Protein 7A1T (pdb70)

Structure (mmCIF, N/CA/C/O backbone):
data_7A1T
#
_entry.id   7A1T
#
_cell.length_a   50.646
_cell.length_b   129.687
_cell.length_c   59.141
_cell.angle_alpha   90.000
_cell.angle_beta   90.000
_cell.angle_gamma   90.000
#
_symmetry.space_group_name_H-M   'C 2 2 21'
#
loop_
_entity.id
_entity.type
_entity.pdbx_description
1 polymer CC-Type2-(GgLaId)4-W19BrPhe
2 non-polymer 'ACETATE ION'
3 non-polymer 'CADMIUM ION'
4 non-polymer GLYCEROL
5 water water
#
loop_
_atom_site.group_PDB
_atom_site.id
_atom_site.type_symbol
_atom_site.label_atom_id
_atom_site.label_alt_id
_atom_site.label_comp_id
_atom_site.label_asym_id
_atom_site.label_entity_id
_atom_site.label_seq_id
_atom_site.pdbx_PDB_ins_code
_atom_site.Cartn_x
_atom_site.Cartn_y
_atom_site.Cartn_z
_atom_site.occupancy
_atom_site.B_iso_or_equiv
_atom_site.auth_seq_id
_atom_site.auth_comp_id
_atom_site.auth_asym_id
_atom_site.auth_atom_id
_atom_site.pdbx_PDB_model_num
ATOM 1 N N . GLY A 1 2 ? 4.981 0.112 7.284 1.00 80.80 1 GLY A N 1
ATOM 2 C CA . GLY A 1 2 ? 4.832 0.001 5.794 1.00 76.43 1 GLY A CA 1
ATOM 3 C C . GLY A 1 2 ? 4.320 -1.364 5.386 1.00 79.97 1 GLY A C 1
ATOM 4 O O . GLY A 1 2 ? 4.691 -2.370 6.052 1.00 81.17 1 GLY A O 1
ATOM 5 N N . GLU A 1 3 ? 3.630 -1.458 4.250 1.00 70.60 2 GLU A N 1
ATOM 6 C CA . GLU A 1 3 ? 3.164 -2.748 3.689 1.00 65.74 2 GLU A CA 1
ATOM 7 C C . GLU A 1 3 ? 4.359 -3.623 3.258 1.00 61.02 2 GLU A C 1
ATOM 8 O O . GLU A 1 3 ? 4.271 -4.868 3.381 1.00 63.86 2 GLU A O 1
ATOM 14 N N . ILE A 1 4 ? 5.413 -3.005 2.720 1.00 53.52 3 ILE A N 1
ATOM 15 C CA . ILE A 1 4 ? 6.615 -3.794 2.340 1.00 55.77 3 ILE A CA 1
ATOM 16 C C . ILE A 1 4 ? 7.246 -4.352 3.605 1.00 49.12 3 ILE A C 1
ATOM 17 O O . ILE A 1 4 ? 7.546 -5.563 3.615 1.00 45.60 3 ILE A O 1
ATOM 22 N N . ALA A 1 5 ? 7.463 -3.552 4.637 1.00 49.96 4 ALA A N 1
ATOM 23 C CA . ALA A 1 5 ? 8.049 -4.049 5.906 1.00 51.12 4 ALA A CA 1
ATOM 24 C C . ALA A 1 5 ? 7.194 -5.187 6.488 1.00 50.59 4 ALA A C 1
ATOM 25 O O . ALA A 1 5 ? 7.738 -6.230 6.933 1.00 43.79 4 ALA A O 1
ATOM 27 N N . GLN A 1 6 ? 5.881 -5.045 6.439 1.00 53.20 5 GLN A N 1
ATOM 28 C CA . GLN A 1 6 ? 4.978 -6.090 6.957 1.00 54.55 5 GLN A CA 1
ATOM 29 C C . GLN A 1 6 ? 5.134 -7.378 6.154 1.00 45.15 5 GLN A C 1
ATOM 30 O O . GLN A 1 6 ? 5.200 -8.469 6.749 1.00 46.30 5 GLN A O 1
ATOM 36 N N . GLY A 1 7 ? 5.167 -7.259 4.829 1.00 40.16 6 GLY A N 1
ATOM 37 C CA . GLY A 1 7 ? 5.376 -8.427 3.938 1.00 39.14 6 GLY A CA 1
ATOM 38 C C . GLY A 1 7 ? 6.698 -9.101 4.240 1.00 35.24 6 GLY A C 1
ATOM 39 O O . GLY A 1 7 ? 6.735 -10.313 4.247 1.00 36.65 6 GLY A O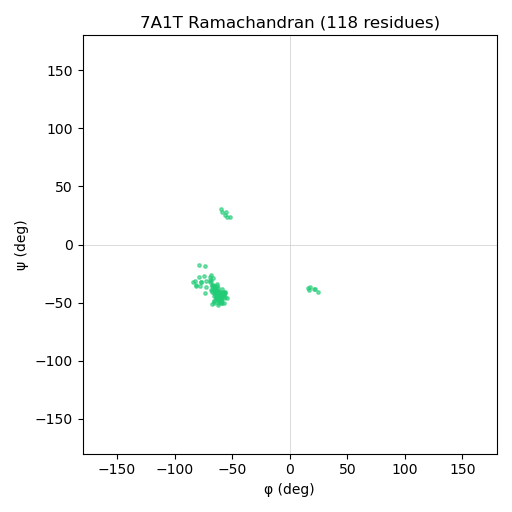 1
ATOM 40 N N . LEU A 1 8 ? 7.773 -8.324 4.480 1.00 33.35 7 LEU A N 1
ATOM 41 C CA . LEU A 1 8 ? 9.099 -8.903 4.769 1.00 30.39 7 LEU A CA 1
ATOM 42 C C . LEU A 1 8 ? 9.009 -9.664 6.105 1.00 29.56 7 LEU A C 1
ATOM 43 O O . LEU A 1 8 ? 9.585 -10.794 6.227 1.00 29.59 7 LEU A O 1
ATOM 48 N N . LYS A 1 9 ? 8.334 -9.118 7.107 1.00 36.93 8 LYS A N 1
ATOM 49 C CA . LYS A 1 9 ? 8.218 -9.815 8.414 1.00 35.45 8 LYS A CA 1
ATOM 50 C C . LYS A 1 9 ? 7.417 -11.113 8.247 1.00 34.71 8 LYS A C 1
ATOM 51 O O . LYS A 1 9 ? 7.737 -12.105 8.938 1.00 33.59 8 LYS A O 1
ATOM 57 N N . GLU A 1 10 ? 6.411 -11.124 7.381 1.00 32.67 9 GLU A N 1
ATOM 58 C CA . GLU A 1 10 ? 5.606 -12.322 7.128 1.00 32.98 9 GLU A CA 1
ATOM 59 C C . GLU A 1 10 ? 6.512 -13.401 6.478 1.00 31.52 9 GLU A C 1
ATOM 60 O O . GLU A 1 10 ? 6.427 -14.623 6.832 1.00 28.91 9 GLU A O 1
ATOM 66 N N . ILE A 1 11 ? 7.360 -13.002 5.522 1.00 28.98 10 ILE A N 1
ATOM 67 C CA . ILE A 1 11 ? 8.337 -13.900 4.900 1.00 27.28 10 ILE A CA 1
ATOM 68 C C . ILE A 1 11 ? 9.228 -14.486 6.003 1.00 25.20 10 ILE A C 1
ATOM 69 O O . ILE A 1 11 ? 9.432 -15.736 6.059 1.00 24.04 10 ILE A O 1
ATOM 74 N N . ALA A 1 12 ? 9.776 -13.627 6.859 1.00 24.39 11 ALA A N 1
ATOM 75 C CA . ALA A 1 12 ? 10.685 -14.086 7.934 1.00 25.44 11 ALA A CA 1
ATOM 76 C C . ALA A 1 12 ? 9.971 -15.116 8.826 1.00 23.92 11 ALA A C 1
ATOM 77 O O . ALA A 1 12 ? 10.591 -16.142 9.195 1.00 24.27 11 ALA A O 1
ATOM 79 N N A LYS A 1 13 ? 8.689 -14.884 9.146 0.50 25.00 12 LYS A N 1
ATOM 80 N N B LYS A 1 13 ? 8.693 -14.882 9.143 0.50 25.06 12 LYS A N 1
ATOM 81 C CA A LYS A 1 13 ? 7.918 -15.819 9.992 0.50 29.32 12 LYS A CA 1
ATOM 82 C CA B LYS A 1 13 ? 7.939 -15.818 9.989 0.50 27.64 12 LYS A CA 1
ATOM 83 C C A LYS A 1 13 ? 7.881 -17.192 9.287 0.50 26.91 12 LYS A C 1
ATOM 84 C C B LYS A 1 13 ? 7.884 -17.191 9.286 0.50 26.70 12 LYS A C 1
ATOM 85 O O A LYS A 1 13 ? 8.119 -18.240 9.947 0.50 25.28 12 LYS A O 1
ATOM 86 O O B LYS A 1 13 ? 8.118 -18.241 9.946 0.50 25.40 12 LYS A O 1
ATOM 97 N N . GLY A 1 14 ? 7.548 -17.201 8.005 1.00 24.60 13 GLY A N 1
ATOM 98 C CA . GLY A 1 14 ? 7.479 -18.447 7.238 1.00 25.50 13 GLY A CA 1
ATOM 99 C C . GLY A 1 14 ? 8.820 -19.166 7.208 1.00 24.01 13 GLY A C 1
ATOM 100 O O . GLY A 1 14 ? 8.864 -20.406 7.327 1.00 23.81 13 GLY A O 1
ATOM 101 N N . LEU A 1 15 ? 9.919 -18.426 7.046 1.00 19.37 14 LEU A N 1
ATOM 102 C CA . LEU A 1 15 ? 11.243 -19.025 7.024 1.00 20.27 14 LEU A CA 1
ATOM 103 C C . LEU A 1 15 ? 11.552 -19.673 8.367 1.00 20.20 14 LEU A C 1
ATOM 104 O O . LEU A 1 15 ? 12.184 -20.751 8.388 1.00 19.76 14 LEU A O 1
ATOM 109 N N . LYS A 1 16 ? 11.171 -19.050 9.472 1.00 20.98 15 LYS A N 1
ATOM 110 C CA . LYS A 1 16 ? 11.451 -19.599 10.788 1.00 23.79 15 LYS A CA 1
ATOM 111 C C . LYS A 1 16 ? 10.649 -20.900 10.962 1.00 22.02 15 LYS A C 1
ATOM 112 O O . LYS A 1 16 ? 11.141 -21.854 11.580 1.00 22.00 15 LYS A O 1
ATOM 118 N N . GLU A 1 17 ? 9.458 -20.958 10.408 1.00 22.49 16 GLU A N 1
ATOM 119 C CA . GLU A 1 17 ? 8.639 -22.209 10.455 1.00 21.72 16 GLU A CA 1
ATOM 120 C C . GLU A 1 17 ? 9.328 -23.329 9.652 1.00 20.66 16 GLU A C 1
ATOM 121 O O . GLU A 1 17 ? 9.383 -24.478 10.083 1.00 20.85 16 GLU A O 1
ATOM 127 N N . ILE A 1 18 ? 9.867 -22.980 8.510 1.00 18.91 17 ILE A N 1
ATOM 128 C CA . ILE A 1 18 ? 10.615 -23.959 7.663 1.00 18.10 17 ILE A CA 1
ATOM 129 C C . ILE A 1 18 ? 11.779 -24.460 8.512 1.00 16.08 17 ILE A C 1
ATOM 130 O O . ILE A 1 18 ? 12.117 -25.676 8.494 1.00 17.83 17 ILE A O 1
ATOM 135 N N . ALA A 1 19 ? 12.561 -23.560 9.114 1.00 16.81 18 ALA A N 1
ATOM 136 C CA . ALA A 1 19 ? 13.732 -23.929 9.921 1.00 16.78 18 ALA A CA 1
ATOM 137 C C . ALA A 1 19 ? 13.353 -24.968 10.963 1.00 18.46 18 ALA A C 1
ATOM 138 O O . ALA A 1 19 ? 14.116 -25.921 11.225 1.00 19.42 18 ALA A O 1
ATOM 152 N N . GLY A 1 21 ? 10.850 -27.042 10.896 1.00 17.69 20 GLY A N 1
ATOM 153 C CA . GLY A 1 21 ? 10.606 -28.365 10.307 1.00 17.75 20 GLY A CA 1
ATOM 154 C C . GLY A 1 21 ? 11.893 -29.068 9.932 1.00 16.30 20 GLY A C 1
ATOM 155 O O . GLY A 1 21 ? 11.986 -30.313 10.018 1.00 19.16 20 GLY A O 1
ATOM 156 N N . LEU A 1 22 ? 12.893 -28.374 9.467 1.00 15.53 21 LEU A N 1
ATOM 157 C CA . LEU A 1 22 ? 14.179 -28.958 9.102 1.00 15.04 21 LEU A CA 1
ATOM 158 C C . LEU A 1 22 ? 14.841 -29.533 10.340 1.00 15.95 21 LEU A C 1
ATOM 159 O O . LEU A 1 22 ? 15.467 -30.627 10.266 1.00 16.88 21 LEU A O 1
ATOM 164 N N A LYS A 1 23 ? 14.783 -28.812 11.469 0.50 16.45 22 LYS A N 1
ATOM 165 N N B LYS A 1 23 ? 14.780 -28.812 11.470 0.50 15.44 22 LYS A N 1
ATOM 166 C CA A LYS A 1 23 ? 15.353 -29.318 12.737 0.50 18.80 22 LYS A CA 1
ATOM 167 C CA B LYS A 1 23 ? 15.368 -29.336 12.719 0.50 16.85 22 LYS A CA 1
ATOM 168 C C A LYS A 1 23 ? 14.613 -30.598 13.107 0.50 18.11 22 LYS A C 1
ATOM 169 C C B LYS A 1 23 ? 14.614 -30.601 13.105 0.50 17.15 22 LYS A C 1
ATOM 170 O O A LYS A 1 23 ? 15.297 -31.523 13.574 0.50 21.11 22 LYS A O 1
ATOM 171 O O B LYS A 1 23 ? 15.296 -31.524 13.574 0.50 20.29 22 LYS A O 1
ATOM 182 N N . GLU A 1 24 ? 13.299 -30.672 12.927 1.00 18.94 23 GLU A N 1
ATOM 183 C CA . GLU A 1 24 ? 12.527 -31.919 13.184 1.00 19.06 23 GLU A CA 1
ATOM 184 C C . GLU A 1 24 ? 13.065 -33.090 12.349 1.00 18.83 23 GLU A C 1
ATOM 185 O O . GLU A 1 24 ? 13.176 -34.222 12.871 1.00 21.08 23 GLU A O 1
ATOM 191 N N . ILE A 1 25 ? 13.301 -32.831 11.077 1.00 17.01 24 ILE A N 1
ATOM 192 C CA . ILE A 1 25 ? 13.868 -33.882 10.170 1.00 18.33 24 ILE A CA 1
ATOM 193 C C . ILE A 1 25 ? 15.236 -34.343 10.687 1.00 17.02 24 ILE A C 1
ATOM 194 O O . ILE A 1 25 ? 15.479 -35.562 10.834 1.00 19.71 24 ILE A O 1
ATOM 199 N N . ALA A 1 26 ? 16.109 -33.427 11.071 1.00 17.66 25 ALA A N 1
ATOM 200 C CA . ALA A 1 26 ? 17.425 -33.752 11.601 1.00 18.87 25 ALA A CA 1
ATOM 201 C C . ALA A 1 26 ? 17.274 -34.621 12.847 1.00 20.17 25 ALA A C 1
ATOM 202 O O . ALA A 1 26 ? 18.030 -35.594 13.022 1.00 20.47 25 ALA A O 1
ATOM 204 N N . GLN A 1 27 ? 16.350 -34.264 13.755 1.00 19.17 26 GLN A N 1
ATOM 205 C CA . GLN A 1 27 ? 16.153 -34.980 15.035 1.00 22.59 26 GLN A CA 1
ATOM 206 C C . GLN A 1 27 ? 15.701 -36.418 14.686 1.00 22.99 26 GLN A C 1
ATOM 207 O O . GLN A 1 27 ? 16.171 -37.366 15.352 1.00 28.38 26 GLN A O 1
ATOM 213 N N . GLY A 1 28 ? 14.839 -36.586 13.683 1.00 23.35 27 GLY A N 1
ATOM 214 C CA . GLY A 1 28 ? 14.332 -37.903 13.297 1.00 25.71 27 GLY A CA 1
ATOM 215 C C . GLY A 1 28 ? 15.430 -38.768 12.692 1.00 23.70 27 GLY A C 1
ATOM 216 O O . GLY A 1 28 ? 15.467 -39.983 12.945 1.00 28.67 27 GLY A O 1
ATOM 217 N N . LEU A 1 29 ? 16.399 -38.159 12.027 1.00 25.19 28 LEU A N 1
ATOM 218 C CA . LEU A 1 29 ? 17.526 -38.944 11.438 1.00 26.72 28 LEU A CA 1
ATOM 219 C C . LEU A 1 29 ? 18.492 -39.420 12.490 1.00 30.70 28 LEU A C 1
ATOM 220 O O . LEU A 1 29 ? 19.106 -40.459 12.282 1.00 40.94 28 LEU A O 1
ATOM 225 N N . LYS A 1 30 ? 18.583 -38.703 13.575 1.00 37.63 29 LYS A N 1
ATOM 226 C CA . LYS A 1 30 ? 19.493 -39.050 14.683 1.00 46.04 29 LYS A CA 1
ATOM 227 C C . LYS A 1 30 ? 18.801 -40.115 15.530 1.00 54.63 29 LYS A C 1
ATOM 228 O O . LYS A 1 30 ? 19.510 -40.980 15.972 1.00 72.97 29 LYS A O 1
ATOM 234 N N . GLY A 1 31 ? 17.482 -40.062 15.689 1.00 62.33 30 GLY A N 1
ATOM 235 C CA . GLY A 1 31 ? 16.676 -41.032 16.459 1.00 58.55 30 GLY A CA 1
ATOM 236 C C . GLY A 1 31 ? 15.992 -40.368 17.642 1.00 67.09 30 GLY A C 1
ATOM 237 O O . GLY A 1 31 ? 14.762 -40.487 17.750 1.00 72.41 30 GLY A O 1
ATOM 244 N N A GLY B 1 2 ? 15.432 1.263 10.629 0.50 36.22 1 GLY B N 1
ATOM 245 N N B GLY B 1 2 ? 13.804 2.257 7.942 0.50 36.74 1 GLY B N 1
ATOM 246 C CA A GLY B 1 2 ? 14.131 1.426 9.822 0.50 40.25 1 GLY B CA 1
ATOM 247 C CA B GLY B 1 2 ? 14.317 1.432 9.094 0.50 41.98 1 GLY B CA 1
ATOM 248 C C A GLY B 1 2 ? 13.445 0.097 9.485 0.50 44.51 1 GLY B C 1
ATOM 249 C C B GLY B 1 2 ? 13.472 0.190 9.286 0.50 40.98 1 GLY B C 1
ATOM 250 O O A GLY B 1 2 ? 14.085 -0.938 9.602 0.50 44.92 1 GLY B O 1
ATOM 251 O O B GLY B 1 2 ? 14.049 -0.916 9.594 0.50 37.45 1 GLY B O 1
ATOM 252 N N A GLU B 1 3 ? 12.151 0.095 9.177 0.50 45.86 2 GLU B N 1
ATOM 253 N N B GLU B 1 3 ? 12.172 0.250 9.012 0.50 38.14 2 GLU B N 1
ATOM 254 C CA A GLU B 1 3 ? 11.370 -1.169 9.231 0.50 45.32 2 GLU B CA 1
ATOM 255 C CA B GLU B 1 3 ? 11.330 -0.979 9.139 0.50 44.23 2 GLU B CA 1
ATOM 256 C C A GLU B 1 3 ? 11.666 -2.034 8.004 0.50 38.07 2 GLU B C 1
ATOM 257 C C B GLU B 1 3 ? 11.674 -1.974 8.009 0.50 35.96 2 GLU B C 1
ATOM 258 O O A GLU B 1 3 ? 11.564 -3.248 8.157 0.50 40.74 2 GLU B O 1
ATOM 259 O O B GLU B 1 3 ? 11.591 -3.171 8.207 0.50 37.59 2 GLU B O 1
ATOM 270 N N . ILE B 1 4 ? 12.053 -1.464 6.850 1.00 37.61 3 ILE B N 1
ATOM 271 C CA . ILE B 1 4 ? 12.520 -2.321 5.727 1.00 32.46 3 ILE B CA 1
ATOM 272 C C . ILE B 1 4 ? 13.800 -3.032 6.135 1.00 30.76 3 ILE B C 1
ATOM 273 O O . ILE B 1 4 ? 13.856 -4.298 5.989 1.00 30.73 3 ILE B O 1
ATOM 278 N N . ALA B 1 5 ? 14.779 -2.324 6.661 1.00 32.04 4 ALA B N 1
ATOM 279 C CA . ALA B 1 5 ? 16.049 -2.939 7.113 1.00 30.73 4 ALA B CA 1
ATOM 280 C C . ALA B 1 5 ? 15.752 -4.012 8.164 1.00 25.30 4 ALA B C 1
ATOM 281 O O . ALA B 1 5 ? 16.323 -5.135 8.112 1.00 27.26 4 ALA B O 1
ATOM 283 N N . GLN B 1 6 ? 14.867 -3.755 9.097 1.00 32.32 5 GLN B N 1
ATOM 284 C CA . GLN B 1 6 ? 14.523 -4.696 10.177 1.00 33.08 5 GLN B CA 1
ATOM 285 C C . GLN B 1 6 ? 13.909 -5.957 9.545 1.00 32.01 5 GLN B C 1
ATOM 286 O O . GLN B 1 6 ? 14.284 -7.071 9.957 1.00 32.23 5 GLN B O 1
ATOM 292 N N . GLY B 1 7 ? 12.974 -5.809 8.592 1.00 29.19 6 GLY B N 1
ATOM 293 C CA . GLY B 1 7 ? 12.353 -6.958 7.920 1.00 31.07 6 GLY B CA 1
ATOM 294 C C . GLY B 1 7 ? 13.402 -7.782 7.192 1.00 26.12 6 GLY B C 1
ATOM 295 O O . GLY B 1 7 ? 13.377 -9.028 7.289 1.00 27.18 6 GLY B O 1
ATOM 296 N N . LEU B 1 8 ? 14.345 -7.140 6.501 1.00 24.34 7 LEU B N 1
ATOM 297 C CA . LEU B 1 8 ? 15.429 -7.827 5.775 1.00 23.84 7 LEU B CA 1
ATOM 298 C C . LEU B 1 8 ? 16.294 -8.595 6.788 1.00 24.39 7 LEU B C 1
ATOM 299 O O . LEU B 1 8 ? 16.683 -9.758 6.502 1.00 23.77 7 LEU B O 1
ATOM 304 N N . LYS B 1 9 ? 16.618 -8.012 7.925 1.00 25.54 8 LYS B N 1
ATOM 305 C CA . LYS B 1 9 ? 17.464 -8.709 8.918 1.00 26.05 8 LYS B CA 1
ATOM 306 C C . LYS B 1 9 ? 16.706 -9.873 9.550 1.00 23.85 8 LYS B C 1
ATOM 307 O O . LYS B 1 9 ? 17.352 -10.897 9.853 1.00 24.35 8 LYS B O 1
ATOM 313 N N . GLU B 1 10 ? 15.418 -9.786 9.712 1.00 26.07 9 GLU B N 1
ATOM 314 C CA . GLU B 1 10 ? 14.606 -10.891 10.241 1.00 26.10 9 GLU B CA 1
ATOM 315 C C . GLU B 1 10 ? 14.607 -12.032 9.217 1.00 22.14 9 GLU B C 1
ATOM 316 O O . GLU B 1 10 ? 14.684 -13.214 9.574 1.00 22.25 9 GLU B O 1
ATOM 322 N N . ILE B 1 11 ? 14.528 -11.687 7.924 1.00 22.87 10 ILE B N 1
ATOM 323 C CA . ILE B 1 11 ? 14.596 -12.706 6.846 1.00 22.03 10 ILE B CA 1
ATOM 324 C C . ILE B 1 11 ? 15.981 -13.342 6.942 1.00 20.60 10 ILE B C 1
ATOM 325 O O . ILE B 1 11 ? 16.071 -14.610 6.864 1.00 20.45 10 ILE B O 1
ATOM 330 N N . ALA B 1 12 ? 17.050 -12.565 7.066 1.00 20.17 11 ALA B N 1
ATOM 331 C CA . ALA B 1 12 ? 18.398 -13.119 7.153 1.00 20.83 11 ALA B CA 1
ATOM 332 C C . ALA B 1 12 ? 18.486 -14.094 8.336 1.00 19.54 11 ALA B C 1
ATOM 333 O O . ALA B 1 12 ? 19.122 -15.183 8.194 1.00 19.84 11 ALA B O 1
ATOM 335 N N . LYS B 1 13 ? 17.907 -13.759 9.468 1.00 20.42 12 LYS B N 1
ATOM 336 C CA . LYS B 1 13 ? 17.930 -14.597 10.662 1.00 22.09 12 LYS B CA 1
ATOM 337 C C . LYS B 1 13 ? 17.234 -15.933 10.273 1.00 20.24 12 LYS B C 1
ATOM 338 O O . LYS B 1 13 ? 17.733 -17.011 10.595 1.00 22.11 12 LYS B O 1
ATOM 344 N N . GLY B 1 14 ? 16.047 -15.859 9.664 1.00 21.15 13 GLY B N 1
ATOM 345 C CA . GLY B 1 14 ? 15.311 -17.051 9.211 1.00 19.48 13 GLY B CA 1
ATOM 346 C C . GLY B 1 14 ? 16.127 -17.937 8.249 1.00 18.18 13 GLY B C 1
ATOM 347 O O . GLY B 1 14 ? 16.176 -19.157 8.419 1.00 18.62 13 GLY B O 1
ATOM 348 N N . LEU B 1 15 ? 16.834 -17.308 7.320 1.00 17.21 14 LEU B N 1
ATOM 349 C CA . LEU B 1 15 ? 17.698 -18.022 6.372 1.00 16.31 14 LEU B CA 1
ATOM 350 C C . LEU B 1 15 ? 18.812 -18.720 7.136 1.00 18.44 14 LEU B C 1
ATOM 351 O O . LEU B 1 15 ? 19.192 -19.846 6.780 1.00 16.97 14 LEU B O 1
ATOM 356 N N . LYS B 1 16 ? 19.441 -18.065 8.092 1.00 19.22 15 LYS B N 1
ATOM 357 C CA . LYS B 1 16 ? 20.551 -18.677 8.858 1.00 19.03 15 LYS B CA 1
ATOM 358 C C . LYS B 1 16 ? 20.002 -19.837 9.699 1.00 18.00 15 LYS B C 1
ATOM 359 O O . LYS B 1 16 ? 20.716 -20.828 9.825 1.00 18.78 15 LYS B O 1
ATOM 365 N N . GLU B 1 17 ? 18.804 -19.722 10.211 1.00 17.83 16 GLU B N 1
ATOM 366 C CA . GLU B 1 17 ? 18.175 -20.843 10.967 1.00 20.24 16 GLU B CA 1
ATOM 367 C C . GLU B 1 17 ? 17.930 -22.027 10.022 1.00 18.52 16 GLU B C 1
ATOM 368 O O . GLU B 1 17 ? 18.102 -23.198 10.419 1.00 17.09 16 GLU B O 1
ATOM 374 N N . ILE B 1 18 ? 17.523 -21.747 8.808 1.00 16.67 17 ILE B N 1
ATOM 375 C CA . ILE B 1 18 ? 17.321 -22.770 7.781 1.00 16.66 17 ILE B CA 1
ATOM 376 C C . ILE B 1 18 ? 18.670 -23.432 7.514 1.00 15.08 17 ILE B C 1
ATOM 377 O O . ILE B 1 18 ? 18.744 -24.690 7.420 1.00 14.91 17 ILE B O 1
ATOM 382 N N . ALA B 1 19 ? 19.726 -22.655 7.326 1.00 15.88 18 ALA B N 1
ATOM 383 C CA . ALA B 1 19 ? 21.054 -23.199 7.037 1.00 15.62 18 ALA B CA 1
ATOM 384 C C . ALA B 1 19 ? 21.486 -24.137 8.201 1.00 16.13 18 ALA B C 1
ATOM 385 O O . ALA B 1 19 ? 22.044 -25.230 7.909 1.00 17.31 18 ALA B O 1
ATOM 399 N N . GLY B 1 21 ? 19.383 -25.879 10.177 1.00 17.01 20 GLY B N 1
ATOM 400 C CA . GLY B 1 21 ? 18.675 -27.149 10.006 1.00 15.88 20 GLY B CA 1
ATOM 401 C C . GLY B 1 21 ? 19.226 -28.010 8.878 1.00 15.04 20 GLY B C 1
ATOM 402 O O . GLY B 1 21 ? 19.326 -29.227 9.045 1.00 16.21 20 GLY B O 1
ATOM 403 N N . LEU B 1 22 ? 19.601 -27.432 7.771 1.00 14.85 21 LEU B N 1
ATOM 404 C CA . LEU B 1 22 ? 20.144 -28.195 6.660 1.00 14.61 21 LEU B CA 1
ATOM 405 C C . LEU B 1 22 ? 21.467 -28.880 7.051 1.00 13.62 21 LEU B C 1
ATOM 406 O O . LEU B 1 22 ? 21.709 -30.082 6.695 1.00 15.04 21 LEU B O 1
ATOM 411 N N . LYS B 1 23 ? 22.352 -28.152 7.746 1.00 15.24 22 LYS B N 1
ATOM 412 C CA . LYS B 1 23 ? 23.610 -28.709 8.213 1.00 16.84 22 LYS B CA 1
ATOM 413 C C . LYS B 1 23 ? 23.331 -29.869 9.159 1.00 16.72 22 LYS B C 1
ATOM 414 O O . LYS B 1 23 ? 24.059 -30.888 9.095 1.00 17.90 22 LYS B O 1
ATOM 420 N N A GLU B 1 24 ? 22.355 -29.727 10.051 0.50 16.28 23 GLU B N 1
ATOM 421 N N B GLU B 1 24 ? 22.363 -29.726 10.056 0.50 14.67 23 GLU B N 1
ATOM 422 C CA A GLU B 1 24 ? 22.039 -30.818 11.013 0.50 19.63 23 GLU B CA 1
ATOM 423 C CA B GLU B 1 24 ? 22.076 -30.825 11.016 0.50 16.77 23 GLU B CA 1
ATOM 424 C C A GLU B 1 24 ? 21.514 -32.038 10.250 0.50 15.25 23 GLU B C 1
ATOM 425 C C B GLU B 1 24 ? 21.513 -32.041 10.256 0.50 14.20 23 GLU B C 1
ATOM 426 O O A GLU B 1 24 ? 21.822 -33.185 10.646 0.50 17.56 23 GLU B O 1
ATOM 427 O O B GLU B 1 24 ? 21.833 -33.197 10.642 0.50 16.68 23 GLU B O 1
ATOM 438 N N . ILE B 1 25 ? 20.720 -31.825 9.230 1.00 15.48 24 ILE B N 1
ATOM 439 C CA . ILE B 1 25 ? 20.202 -32.923 8.364 1.00 14.37 24 ILE B CA 1
ATOM 440 C C . ILE B 1 25 ? 21.418 -33.629 7.731 1.00 16.18 24 ILE B C 1
ATOM 441 O O . ILE B 1 25 ? 21.499 -34.878 7.762 1.00 17.08 24 ILE B O 1
ATOM 446 N N . ALA B 1 26 ? 22.350 -32.912 7.158 1.00 15.32 25 ALA B N 1
ATOM 447 C CA . ALA B 1 26 ? 23.555 -33.500 6.583 1.00 15.90 25 ALA B CA 1
ATOM 448 C C . ALA B 1 26 ? 24.295 -34.360 7.600 1.00 17.01 25 ALA B C 1
ATOM 449 O O . ALA B 1 26 ? 24.795 -35.421 7.268 1.00 19.77 25 ALA B O 1
ATOM 451 N N A GLN B 1 27 ? 24.420 -33.847 8.827 0.50 16.44 26 GLN B N 1
ATOM 452 N N B GLN B 1 27 ? 24.407 -33.864 8.823 0.50 17.08 26 GLN B N 1
ATOM 453 C CA A GLN B 1 27 ? 25.078 -34.548 9.958 0.50 18.51 26 GLN B CA 1
ATOM 454 C CA B GLN B 1 27 ? 25.091 -34.624 9.886 0.50 19.99 26 GLN B CA 1
ATOM 455 C C A GLN B 1 27 ? 24.353 -35.932 10.157 0.50 19.25 26 GLN B C 1
ATOM 456 C C B GLN B 1 27 ? 24.352 -35.958 10.141 0.50 19.35 26 GLN B C 1
ATOM 457 O O A GLN B 1 27 ? 25.020 -36.967 10.360 0.50 22.57 26 GLN B O 1
ATOM 458 O O B GLN B 1 27 ? 25.018 -36.978 10.369 0.50 23.76 26 GLN B O 1
ATOM 469 N N . GLY B 1 28 ? 23.028 -35.905 10.136 1.00 20.22 27 GLY B N 1
ATOM 470 C CA . GLY B 1 28 ? 22.188 -37.075 10.369 1.00 22.02 27 GLY B CA 1
ATOM 471 C C . GLY B 1 28 ? 22.310 -38.081 9.253 1.00 24.24 27 GLY B C 1
ATOM 472 O O . GLY B 1 28 ? 22.165 -39.285 9.509 1.00 30.50 27 GLY B O 1
ATOM 473 N N . LEU B 1 29 ? 22.592 -37.639 8.046 1.00 23.21 28 LEU B N 1
ATOM 474 C CA . LEU B 1 29 ? 22.723 -38.545 6.877 1.00 25.62 28 LEU B CA 1
ATOM 475 C C . LEU B 1 29 ? 24.047 -39.253 6.923 1.00 32.36 28 LEU B C 1
ATOM 476 O O . LEU B 1 29 ? 24.107 -40.418 6.532 1.00 35.71 28 LEU B O 1
ATOM 481 N N . LYS B 1 30 ? 25.045 -38.599 7.448 1.00 39.24 29 LYS B N 1
ATOM 482 C CA . LYS B 1 30 ? 26.419 -39.123 7.467 1.00 45.34 29 LYS B CA 1
ATOM 483 C C . LYS B 1 30 ? 26.524 -40.042 8.670 1.00 51.65 29 LYS B C 1
ATOM 484 O O . LYS B 1 30 ? 27.2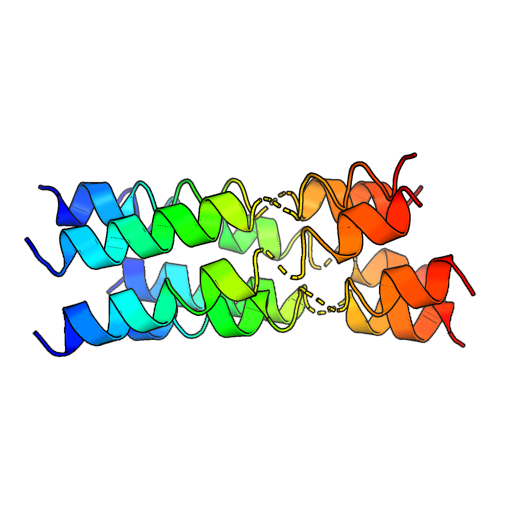13 -41.066 8.485 1.00 68.95 29 LYS B O 1
ATOM 490 N N . GLY B 1 31 ? 25.803 -39.781 9.780 1.00 53.95 30 GLY B N 1
ATOM 491 C CA . GLY B 1 31 ? 25.862 -40.621 11.001 1.00 60.39 30 GLY B CA 1
ATOM 492 C C . GLY B 1 31 ? 24.680 -41.565 11.094 1.00 69.13 30 GLY B C 1
ATOM 493 O O . GLY B 1 31 ? 24.358 -42.180 10.055 1.00 70.94 30 GLY B O 1
ATOM 497 N N . GLY C 1 2 ? 23.125 1.916 3.833 1.00 31.73 1 GLY C N 1
ATOM 498 C CA . GLY C 1 2 ? 23.052 1.836 5.281 1.00 33.10 1 GLY C CA 1
ATOM 499 C C . GLY C 1 2 ? 22.553 0.484 5.721 1.00 28.48 1 GLY C C 1
ATOM 500 O O . GLY C 1 2 ? 23.087 -0.570 5.225 1.00 28.10 1 GLY C O 1
ATOM 501 N N . GLU C 1 3 ? 21.556 0.470 6.615 1.00 29.56 2 GLU C N 1
ATOM 502 C CA . GLU C 1 3 ? 21.086 -0.821 7.170 1.00 27.98 2 GLU C CA 1
ATOM 503 C C . GLU C 1 3 ? 20.271 -1.588 6.133 1.00 27.11 2 GLU C C 1
ATOM 504 O O . GLU C 1 3 ? 20.125 -2.798 6.322 1.00 25.60 2 GLU C O 1
ATOM 510 N N . ILE C 1 4 ? 19.763 -0.984 5.085 1.00 28.14 3 ILE C N 1
ATOM 511 C CA . ILE C 1 4 ? 19.133 -1.751 3.979 1.00 27.91 3 ILE C CA 1
ATOM 512 C C . ILE C 1 4 ? 20.196 -2.591 3.273 1.00 26.60 3 ILE C C 1
ATOM 513 O O . ILE C 1 4 ? 20.043 -3.841 3.119 1.00 26.29 3 ILE C O 1
ATOM 518 N N . ALA C 1 5 ? 21.302 -1.983 2.903 1.00 26.81 4 ALA C N 1
ATOM 519 C CA . ALA C 1 5 ? 22.446 -2.713 2.274 1.00 26.28 4 ALA C CA 1
ATOM 520 C C . ALA C 1 5 ? 22.940 -3.782 3.264 1.00 24.08 4 ALA C C 1
ATOM 521 O O . ALA C 1 5 ? 23.219 -4.918 2.865 1.00 25.32 4 ALA C O 1
ATOM 523 N N . GLN C 1 6 ? 23.046 -3.461 4.540 1.00 26.43 5 GLN C N 1
ATOM 524 C CA . GLN C 1 6 ? 23.533 -4.436 5.553 1.00 25.24 5 GLN C CA 1
ATOM 525 C C . GLN C 1 6 ? 22.561 -5.628 5.623 1.00 25.07 5 GLN C C 1
ATOM 526 O O . GLN C 1 6 ? 23.027 -6.768 5.689 1.00 24.60 5 GLN C O 1
ATOM 532 N N . GLY C 1 7 ? 21.250 -5.384 5.651 1.00 23.72 6 GLY C N 1
ATOM 533 C CA . GLY C 1 7 ? 20.205 -6.412 5.656 1.00 25.61 6 GLY C CA 1
ATOM 534 C C . GLY C 1 7 ? 20.372 -7.297 4.422 1.00 23.07 6 GLY C C 1
ATOM 535 O O . GLY C 1 7 ? 20.303 -8.559 4.573 1.00 22.30 6 GLY C O 1
ATOM 536 N N . LEU C 1 8 ? 20.580 -6.715 3.231 1.00 23.62 7 LEU C N 1
ATOM 537 C CA . LEU C 1 8 ? 20.759 -7.535 2.012 1.00 23.39 7 LEU C CA 1
ATOM 538 C C . LEU C 1 8 ? 22.048 -8.337 2.093 1.00 22.45 7 LEU C C 1
ATOM 539 O O . LEU C 1 8 ? 22.039 -9.507 1.654 1.00 22.85 7 LEU C O 1
ATOM 544 N N . LYS C 1 9 ? 23.125 -7.821 2.654 1.00 21.75 8 LYS C N 1
ATOM 545 C CA . LYS C 1 9 ? 24.385 -8.570 2.791 1.00 24.11 8 LYS C CA 1
ATOM 546 C C . LYS C 1 9 ? 24.169 -9.758 3.746 1.00 22.36 8 LYS C C 1
ATOM 547 O O . LYS C 1 9 ? 24.731 -10.879 3.490 1.00 22.06 8 LYS C O 1
ATOM 553 N N A GLU C 1 10 ? 23.386 -9.571 4.801 0.50 22.34 9 GLU C N 1
ATOM 554 N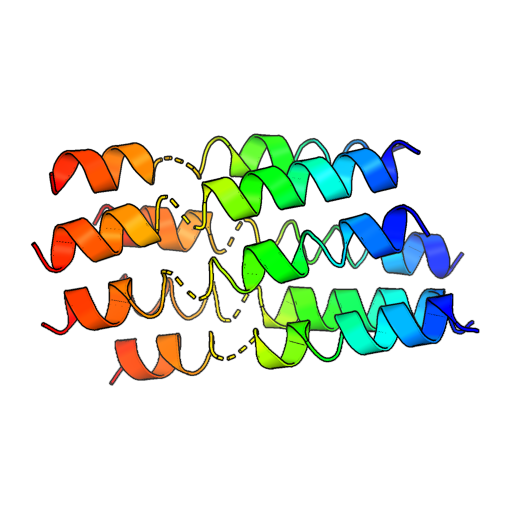 N B GLU C 1 10 ? 23.390 -9.573 4.808 0.50 21.16 9 GLU C N 1
ATOM 555 C CA A GLU C 1 10 ? 23.115 -10.655 5.775 0.50 22.98 9 GLU C CA 1
ATOM 556 C CA B GLU C 1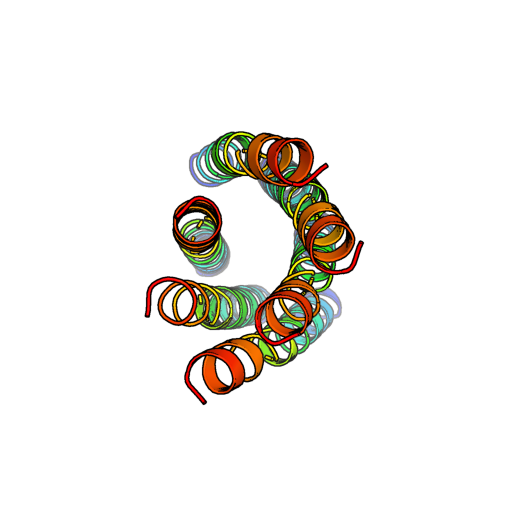 10 ? 23.100 -10.651 5.787 0.50 21.49 9 GLU C CA 1
ATOM 557 C C A GLU C 1 10 ? 22.248 -11.710 5.084 0.50 20.82 9 GLU C C 1
ATOM 558 C C B GLU C 1 10 ? 22.236 -11.705 5.095 0.50 19.87 9 GLU C C 1
ATOM 559 O O A GLU C 1 10 ? 22.473 -12.893 5.335 0.50 20.35 9 GLU C O 1
ATOM 560 O O B GLU C 1 10 ? 22.465 -12.887 5.348 0.50 19.64 9 GLU C O 1
ATOM 571 N N . ILE C 1 11 ? 21.293 -11.30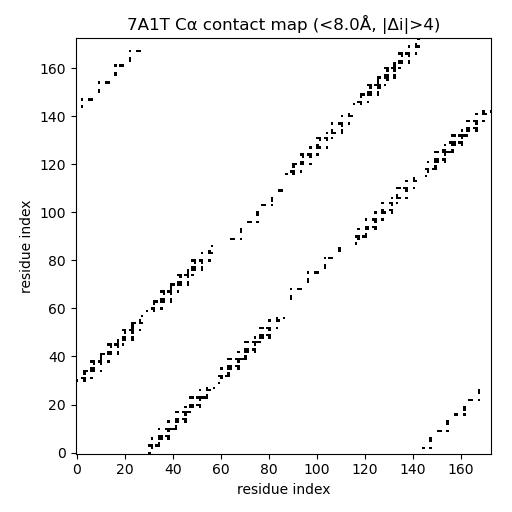8 4.250 1.00 19.71 10 ILE C N 1
ATOM 572 C CA . ILE C 1 11 ? 20.504 -12.272 3.446 1.00 19.45 10 ILE C CA 1
ATOM 573 C C . ILE C 1 11 ? 21.434 -13.052 2.551 1.00 18.96 10 ILE C C 1
ATOM 574 O O . ILE C 1 11 ? 21.344 -14.328 2.512 1.00 18.34 10 ILE C O 1
ATOM 579 N N . ALA C 1 12 ? 22.349 -12.406 1.864 1.00 20.20 11 ALA C N 1
ATOM 580 C CA . ALA C 1 12 ? 23.283 -13.095 0.963 1.00 18.69 11 ALA C CA 1
ATOM 581 C C . ALA C 1 12 ? 24.115 -14.096 1.771 1.00 19.35 11 ALA C C 1
ATOM 582 O O . ALA C 1 12 ? 24.360 -15.215 1.295 1.00 19.72 11 ALA C O 1
ATOM 584 N N A LYS C 1 13 ? 24.568 -13.731 2.963 0.50 20.38 12 LYS C N 1
ATOM 585 N N B LYS C 1 13 ? 24.576 -13.729 2.959 0.50 21.11 12 LYS C N 1
ATOM 586 C CA A LYS C 1 13 ? 25.373 -14.626 3.815 0.50 20.73 12 LYS C CA 1
ATOM 587 C CA B LYS C 1 13 ? 25.378 -14.637 3.805 0.50 22.50 12 LYS C CA 1
ATOM 588 C C A LYS C 1 13 ? 24.504 -15.847 4.153 0.50 17.16 12 LYS C C 1
ATOM 589 C C B LYS C 1 13 ? 24.504 -15.856 4.155 0.50 18.15 12 LYS C C 1
ATOM 590 O O A LYS C 1 13 ? 24.991 -16.960 4.120 0.50 18.75 12 LYS C O 1
ATOM 591 O O B LYS C 1 13 ? 24.987 -16.978 4.119 0.50 19.21 12 LYS C O 1
ATOM 602 N N . GLY C 1 14 ? 23.262 -15.646 4.558 1.00 18.85 13 GLY C N 1
ATOM 603 C CA . GLY C 1 14 ? 22.327 -16.737 4.869 1.00 17.69 13 GLY C CA 1
ATOM 604 C C . GLY C 1 14 ? 22.139 -17.653 3.676 1.00 16.72 13 GLY C C 1
ATOM 605 O O . GLY C 1 14 ? 22.173 -18.922 3.872 1.00 17.08 13 GLY C O 1
ATOM 606 N N . LEU C 1 15 ? 22.036 -17.142 2.483 1.00 16.54 14 LEU C N 1
ATOM 607 C CA . LEU C 1 15 ? 21.842 -17.950 1.277 1.00 16.78 14 LEU C CA 1
ATOM 608 C C . LEU C 1 15 ? 23.121 -18.710 0.986 1.00 16.52 14 LEU C C 1
ATOM 609 O O . LEU C 1 15 ? 23.042 -19.865 0.527 1.00 17.20 14 LEU C O 1
ATOM 614 N N A LYS C 1 16 ? 24.287 -18.133 1.222 0.50 17.48 15 LYS C N 1
ATOM 615 N N B LYS C 1 16 ? 24.281 -18.127 1.253 0.50 16.99 15 LYS C N 1
ATOM 616 C CA A LYS C 1 16 ? 25.563 -18.840 0.999 0.50 18.79 15 LYS C CA 1
ATOM 617 C CA B LYS C 1 16 ? 25.566 -18.815 1.034 0.50 18.42 15 LYS C CA 1
ATOM 618 C C A LYS C 1 16 ? 25.620 -20.024 1.975 0.50 16.75 15 LYS C C 1
ATOM 619 C C B LYS C 1 16 ? 25.620 -20.009 2.006 0.50 15.88 15 LYS C C 1
ATOM 620 O O A LYS C 1 16 ? 26.065 -21.142 1.582 0.50 19.08 15 LYS C O 1
ATOM 621 O O B LYS C 1 16 ? 26.052 -21.148 1.610 0.50 17.15 15 LYS C O 1
ATOM 632 N N A GLU C 1 17 ? 25.185 -19.813 3.206 0.50 16.95 16 GLU C N 1
ATOM 633 N N B GLU C 1 17 ? 25.191 -19.803 3.242 0.50 17.09 16 GLU C N 1
ATOM 634 C CA A GLU C 1 17 ? 25.241 -20.900 4.207 0.50 16.04 16 GLU C CA 1
ATOM 635 C CA B GLU C 1 17 ? 25.218 -20.881 4.265 0.50 16.29 16 GLU C CA 1
ATOM 636 C C A GLU C 1 17 ? 24.216 -21.968 3.843 0.50 13.77 16 GLU C C 1
ATOM 637 C C B GLU C 1 17 ? 24.218 -21.971 3.852 0.50 13.92 16 GLU C C 1
ATOM 638 O O A GLU C 1 17 ? 24.483 -23.161 4.086 0.50 14.87 16 GLU C O 1
ATOM 639 O O B GLU C 1 17 ? 24.484 -23.178 4.102 0.50 15.13 16 GLU C O 1
ATOM 650 N N . ILE C 1 18 ? 23.070 -21.612 3.333 1.00 15.23 17 ILE C N 1
ATOM 651 C CA . ILE C 1 18 ? 22.058 -22.565 2.857 1.00 13.47 17 ILE C CA 1
ATOM 652 C C . ILE C 1 18 ? 22.692 -23.380 1.745 1.00 13.87 17 ILE C C 1
ATOM 653 O O . ILE C 1 18 ? 22.554 -24.642 1.750 1.00 14.75 17 ILE C O 1
ATOM 658 N N . ALA C 1 19 ? 23.312 -22.741 0.763 1.00 14.30 18 ALA C N 1
ATOM 659 C CA . ALA C 1 19 ? 23.944 -23.445 -0.358 1.00 15.42 18 ALA C CA 1
ATOM 660 C C . ALA C 1 19 ? 24.915 -24.467 0.193 1.00 15.87 18 ALA C C 1
ATOM 661 O O . ALA C 1 19 ? 25.040 -25.607 -0.322 1.00 15.29 18 ALA C O 1
ATOM 675 N N . GLY C 1 21 ? 24.968 -25.922 3.113 1.00 14.15 20 GLY C N 1
ATOM 676 C CA . GLY C 1 21 ? 24.300 -27.027 3.765 1.00 14.59 20 GLY C CA 1
ATOM 677 C C . GLY C 1 21 ? 23.753 -27.945 2.736 1.00 12.89 20 GLY C C 1
ATOM 678 O O . GLY C 1 21 ? 23.751 -29.179 2.965 1.00 14.20 20 GLY C O 1
ATOM 679 N N . LEU C 1 22 ? 23.232 -27.449 1.654 1.00 14.67 21 LEU C N 1
ATOM 680 C CA . LEU C 1 22 ? 22.681 -28.301 0.575 1.00 14.86 21 LEU C CA 1
ATOM 681 C C . LEU C 1 22 ? 23.812 -29.111 -0.051 1.00 15.35 21 LEU C C 1
ATOM 682 O O . LEU C 1 22 ? 23.568 -30.268 -0.410 1.00 16.19 21 LEU C O 1
ATOM 687 N N . LYS C 1 23 ? 24.991 -28.543 -0.225 1.00 14.25 22 LYS C N 1
ATOM 688 C CA . LYS C 1 23 ? 26.157 -29.287 -0.718 1.00 15.73 22 LYS C CA 1
ATOM 689 C C . LYS C 1 23 ? 26.455 -30.434 0.236 1.00 14.83 22 LYS C C 1
ATOM 690 O O . LYS C 1 23 ? 26.762 -31.527 -0.215 1.00 16.90 22 LYS C O 1
ATOM 696 N N . GLU C 1 24 ? 26.442 -30.190 1.539 1.00 15.01 23 GLU C N 1
ATOM 697 C CA . GLU C 1 24 ? 26.772 -31.200 2.564 1.00 15.12 23 GLU C CA 1
ATOM 698 C C . GLU C 1 24 ? 25.689 -32.312 2.447 1.00 13.42 23 GLU C C 1
ATOM 699 O O . GLU C 1 24 ? 26.030 -33.513 2.631 1.00 16.37 23 GLU C O 1
ATOM 705 N N . ILE C 1 25 ? 24.434 -31.957 2.314 1.00 13.45 24 ILE C N 1
ATOM 706 C CA . ILE C 1 25 ? 23.323 -32.914 2.152 1.00 15.02 24 ILE C CA 1
ATOM 707 C C . ILE C 1 25 ? 23.581 -33.774 0.886 1.00 16.93 24 ILE C C 1
ATOM 708 O O . ILE C 1 25 ? 23.502 -34.989 0.973 1.00 17.26 24 ILE C O 1
ATOM 713 N N . ALA C 1 26 ? 23.883 -33.218 -0.261 1.00 15.41 25 ALA C N 1
ATOM 714 C CA . ALA C 1 26 ? 24.117 -33.929 -1.491 1.00 17.10 25 ALA C CA 1
ATOM 715 C C . ALA C 1 26 ? 25.273 -34.876 -1.275 1.00 18.52 25 ALA C C 1
ATOM 716 O O . ALA C 1 26 ? 25.139 -36.030 -1.731 1.00 21.63 25 ALA C O 1
ATOM 718 N N . GLN C 1 27 ? 26.358 -34.448 -0.620 1.00 19.54 26 GLN C N 1
ATOM 719 C CA . GLN C 1 27 ? 27.494 -35.317 -0.337 1.00 20.82 26 GLN C CA 1
ATOM 720 C C . GLN C 1 27 ? 27.036 -36.531 0.494 1.00 21.62 26 GLN C C 1
ATOM 721 O O . GLN C 1 27 ? 27.480 -37.655 0.201 1.00 27.38 26 GLN C O 1
ATOM 727 N N . GLY C 1 28 ? 26.196 -36.290 1.519 1.00 21.51 27 GLY C N 1
ATOM 728 C CA . GLY C 1 28 ? 25.682 -37.313 2.420 1.00 24.84 27 GLY C CA 1
ATOM 729 C C . GLY C 1 28 ? 24.827 -38.329 1.694 1.00 21.47 27 GLY C C 1
ATOM 730 O O . GLY C 1 28 ? 24.787 -39.486 2.053 1.00 29.34 27 GLY C O 1
ATOM 731 N N . LEU C 1 29 ? 24.089 -37.886 0.671 1.00 20.21 28 LEU C N 1
ATOM 732 C CA . LEU C 1 29 ? 23.170 -38.759 -0.080 1.00 19.44 28 LEU C CA 1
ATOM 733 C C . LEU C 1 29 ? 23.926 -39.604 -1.076 1.00 22.35 28 LEU C C 1
ATOM 734 O O . LEU C 1 29 ? 23.329 -40.507 -1.665 1.00 26.35 28 LEU C O 1
ATOM 739 N N . LYS C 1 30 ? 25.157 -39.270 -1.427 1.00 24.22 29 LYS C N 1
ATOM 740 C CA . LYS C 1 30 ? 25.961 -40.087 -2.343 1.00 27.35 29 LYS C CA 1
ATOM 741 C C . LYS C 1 30 ? 26.442 -41.359 -1.601 1.00 42.20 29 LYS C C 1
ATOM 742 O O . LYS C 1 30 ? 26.452 -42.412 -2.175 1.00 64.39 29 LYS C O 1
ATOM 748 N N . GLY C 1 31 ? 26.841 -41.143 -0.365 1.00 46.77 30 GLY C N 1
ATOM 749 C CA . GLY C 1 31 ? 27.589 -42.013 0.540 1.00 52.29 30 GLY C CA 1
ATOM 750 C C . GLY C 1 31 ? 28.892 -41.299 0.852 1.00 61.89 30 GLY C C 1
ATOM 751 O O . GLY C 1 31 ? 29.807 -42.091 1.100 1.00 67.55 30 GLY C O 1
ATOM 753 N N . GLY D 1 2 ? 26.085 -4.557 -8.863 1.00 63.71 1 GLY D N 1
ATOM 754 C CA . GLY D 1 2 ? 26.945 -4.352 -7.680 1.00 51.04 1 GLY D CA 1
ATOM 755 C C . GLY D 1 2 ? 27.428 -5.664 -7.100 1.00 42.07 1 GLY D C 1
ATOM 756 O O . GLY D 1 2 ? 27.115 -6.817 -7.637 1.00 43.38 1 GLY D O 1
ATOM 757 N N . GLU D 1 3 ? 28.187 -5.552 -6.015 1.00 39.16 2 GLU D N 1
ATOM 758 C CA . GLU D 1 3 ? 28.846 -6.744 -5.384 1.00 41.00 2 GLU D CA 1
ATOM 759 C C . GLU D 1 3 ? 27.821 -7.691 -4.764 1.00 36.25 2 GLU D C 1
ATOM 760 O O . GLU D 1 3 ? 28.056 -8.900 -4.796 1.00 35.27 2 GLU D O 1
ATOM 766 N N . ILE D 1 4 ? 26.745 -7.162 -4.204 1.00 30.75 3 ILE D N 1
ATOM 767 C CA . ILE D 1 4 ? 25.657 -8.028 -3.649 1.00 28.28 3 ILE D CA 1
ATOM 768 C C . ILE D 1 4 ? 25.063 -8.845 -4.796 1.00 25.91 3 ILE D C 1
ATOM 769 O O . ILE D 1 4 ? 24.932 -10.085 -4.679 1.00 26.29 3 ILE D O 1
ATOM 774 N N . ALA D 1 5 ? 24.661 -8.181 -5.887 1.00 28.16 4 ALA D N 1
ATOM 775 C CA . ALA D 1 5 ? 24.062 -8.904 -7.044 1.00 27.19 4 ALA D CA 1
ATOM 776 C C . ALA D 1 5 ? 25.018 -9.964 -7.585 1.00 30.75 4 ALA D C 1
ATOM 777 O O . ALA D 1 5 ? 24.575 -11.103 -7.842 1.00 29.34 4 ALA D O 1
ATOM 779 N N A GLN D 1 6 ? 26.303 -9.634 -7.678 0.50 32.23 5 GLN D N 1
ATOM 780 N N B GLN D 1 6 ? 26.307 -9.633 -7.683 0.50 34.18 5 GLN D N 1
ATOM 781 C CA A GLN D 1 6 ? 27.313 -10.591 -8.200 0.50 34.11 5 GLN D CA 1
ATOM 782 C CA B GLN D 1 6 ? 27.338 -10.578 -8.190 0.50 38.21 5 GLN D CA 1
ATOM 783 C C A GLN D 1 6 ? 27.375 -11.809 -7.265 0.50 28.09 5 GLN D C 1
ATOM 784 C C B GLN D 1 6 ? 27.384 -11.801 -7.262 0.50 31.55 5 GLN D C 1
ATOM 785 O O A GLN D 1 6 ? 27.412 -12.954 -7.782 0.50 33.56 5 GLN D O 1
ATOM 786 O O B GLN D 1 6 ? 27.432 -12.929 -7.784 0.50 33.47 5 GLN D O 1
ATOM 797 N N . GLY D 1 7 ? 27.417 -11.574 -5.941 1.00 31.00 6 GLY D N 1
ATOM 798 C CA . GLY D 1 7 ? 27.487 -12.671 -4.982 1.00 27.75 6 GLY D CA 1
ATOM 799 C C . GLY D 1 7 ? 26.264 -13.546 -5.080 1.00 24.52 6 GLY D C 1
ATOM 800 O O . GLY D 1 7 ? 26.407 -14.793 -5.030 1.00 25.64 6 GLY D O 1
ATOM 801 N N . LEU D 1 8 ? 25.095 -12.968 -5.252 1.00 23.67 7 LEU D N 1
ATOM 802 C CA . LEU D 1 8 ? 23.835 -13.758 -5.368 1.00 23.35 7 LEU D CA 1
ATOM 803 C C . LEU D 1 8 ? 23.879 -14.617 -6.637 1.00 21.99 7 LEU D C 1
ATOM 804 O O . LEU D 1 8 ? 23.479 -15.765 -6.643 1.00 22.58 7 LEU D O 1
ATOM 809 N N . LYS D 1 9 ? 24.373 -14.040 -7.742 1.00 25.00 8 LYS D N 1
ATOM 810 C CA . LYS D 1 9 ? 24.457 -14.809 -9.005 1.00 27.83 8 LYS D CA 1
ATOM 811 C C . LYS D 1 9 ? 25.425 -15.985 -8.843 1.00 27.62 8 LYS D C 1
ATOM 812 O O . LYS D 1 9 ? 25.180 -17.077 -9.449 1.00 30.71 8 LYS D O 1
ATOM 818 N N A GLU D 1 10 ? 26.514 -15.783 -8.123 0.50 25.85 9 GLU D N 1
ATOM 819 N N B GLU D 1 10 ? 26.514 -15.800 -8.113 0.50 27.77 9 GLU D N 1
ATOM 820 C CA A GLU D 1 10 ? 27.492 -16.874 -7.887 0.50 30.97 9 GLU D CA 1
ATOM 821 C CA B GLU D 1 10 ? 27.494 -16.895 -7.886 0.50 33.24 9 GLU D CA 1
ATOM 822 C C A GLU D 1 10 ? 26.836 -17.982 -7.037 0.50 27.41 9 GLU D C 1
ATOM 823 C C B GLU D 1 10 ? 26.820 -17.988 -7.044 0.50 27.97 9 GLU D C 1
ATOM 824 O O A GLU D 1 10 ? 27.096 -19.173 -7.281 0.50 29.91 9 GLU D O 1
ATOM 825 O O B GLU D 1 10 ? 27.089 -19.174 -7.278 0.50 30.12 9 GLU D O 1
ATOM 836 N N . ILE D 1 11 ? 26.035 -17.610 -6.031 1.00 22.44 10 ILE D N 1
ATOM 837 C CA . ILE D 1 11 ? 25.273 -18.609 -5.242 1.00 21.54 10 ILE D CA 1
ATOM 838 C C . ILE D 1 11 ? 24.367 -19.386 -6.194 1.00 20.40 10 ILE D C 1
ATOM 839 O O . ILE D 1 11 ? 24.315 -20.657 -6.111 1.00 19.73 10 ILE D O 1
ATOM 844 N N . ALA D 1 12 ? 23.655 -18.728 -7.063 1.00 20.31 11 ALA D N 1
ATOM 845 C CA . ALA D 1 12 ? 22.749 -19.384 -8.012 1.00 23.19 11 ALA D CA 1
ATOM 846 C C . ALA D 1 12 ? 23.528 -20.380 -8.889 1.00 22.25 11 ALA D C 1
ATOM 847 O O . ALA D 1 12 ? 23.049 -21.529 -9.123 1.00 23.78 11 ALA D O 1
ATOM 849 N N . LYS D 1 13 ? 24.716 -19.994 -9.345 1.00 24.67 12 LYS D N 1
ATOM 850 C CA . LYS D 1 13 ? 25.556 -20.902 -10.146 1.00 27.81 12 LYS D CA 1
ATOM 851 C C . LYS D 1 13 ? 25.861 -22.164 -9.299 1.00 25.66 12 LYS D C 1
ATOM 852 O O . LYS D 1 13 ? 25.798 -23.327 -9.831 1.00 31.42 12 LYS D O 1
ATOM 858 N N . GLY D 1 14 ? 26.285 -21.980 -8.059 1.00 29.80 13 GLY D N 1
ATOM 859 C CA . GLY D 1 14 ? 26.572 -23.118 -7.167 1.00 27.59 13 GLY D CA 1
ATOM 860 C C . GLY D 1 14 ? 25.337 -24.029 -6.959 1.00 24.59 13 GLY D C 1
ATOM 861 O O . GLY D 1 14 ? 25.449 -25.266 -6.847 1.00 24.97 13 GLY D O 1
ATOM 862 N N . LEU D 1 15 ? 24.155 -23.460 -6.853 1.00 20.32 14 LEU D N 1
ATOM 863 C CA . LEU D 1 15 ? 22.929 -24.254 -6.680 1.00 18.95 14 LEU D CA 1
ATOM 864 C C . LEU D 1 15 ? 22.695 -25.132 -7.897 1.00 19.27 14 LEU D C 1
ATOM 865 O O . LEU D 1 15 ? 22.191 -26.288 -7.722 1.00 19.56 14 LEU D O 1
ATOM 870 N N . LYS D 1 16 ? 23.025 -24.672 -9.105 1.00 25.55 15 LYS D N 1
ATOM 871 C CA . LYS D 1 16 ? 22.850 -25.506 -10.309 1.00 29.86 15 LYS D CA 1
ATOM 872 C C . LYS D 1 16 ? 23.747 -26.735 -10.222 1.00 27.42 15 LYS D C 1
ATOM 873 O O . LYS D 1 16 ? 23.308 -27.809 -10.614 1.00 31.41 15 LYS D O 1
ATOM 879 N N A GLU D 1 17 ? 24.954 -26.605 -9.699 0.50 27.56 16 GLU D N 1
ATOM 880 N N B GLU D 1 17 ? 24.941 -26.620 -9.703 0.50 27.73 16 GLU D N 1
ATOM 881 C CA A GLU D 1 17 ? 25.931 -27.717 -9.514 0.50 29.01 16 GLU D CA 1
ATOM 882 C CA B GLU D 1 17 ? 25.881 -27.752 -9.565 0.50 29.42 16 GLU D CA 1
ATOM 883 C C A GLU D 1 17 ? 25.308 -28.755 -8.572 0.50 21.96 16 GLU D C 1
ATOM 884 C C B GLU D 1 17 ? 25.301 -28.756 -8.571 0.50 21.10 16 GLU D C 1
ATOM 885 O O A GLU D 1 17 ? 25.407 -29.972 -8.814 0.50 25.24 16 GLU D O 1
ATOM 886 O O B GLU D 1 17 ? 25.413 -29.960 -8.777 0.50 25.35 16 GLU D O 1
ATOM 897 N N . ILE D 1 18 ? 24.720 -28.282 -7.484 1.00 19.24 17 ILE D N 1
ATOM 898 C CA . ILE D 1 18 ? 24.085 -29.151 -6.493 1.00 16.44 17 ILE D CA 1
ATOM 899 C C . ILE D 1 18 ? 22.974 -29.917 -7.217 1.00 16.79 17 ILE D C 1
ATOM 900 O O . ILE D 1 18 ? 22.789 -31.163 -7.010 1.00 16.97 17 ILE D O 1
ATOM 905 N N . ALA D 1 19 ? 22.115 -29.217 -7.934 1.00 18.36 18 ALA D N 1
ATOM 906 C CA . ALA D 1 19 ? 20.980 -29.854 -8.646 1.00 23.09 18 ALA D CA 1
ATOM 907 C C . ALA D 1 19 ? 21.507 -30.971 -9.589 1.00 22.93 18 ALA D C 1
ATOM 908 O O . ALA D 1 19 ? 20.877 -32.056 -9.625 1.00 23.30 18 ALA D O 1
ATOM 934 N N . GLY D 1 21 ? 24.322 -32.775 -9.146 1.00 23.36 20 GLY D N 1
ATOM 935 C CA . GLY D 1 21 ? 24.692 -33.901 -8.252 1.00 22.98 20 GLY D CA 1
ATOM 936 C C . GLY D 1 21 ? 23.466 -34.681 -7.811 1.00 19.24 20 GLY D C 1
ATOM 937 O O . GLY D 1 21 ? 23.509 -35.956 -7.756 1.00 19.98 20 GLY D O 1
ATOM 938 N N . LEU D 1 22 ? 22.400 -34.003 -7.498 1.00 17.11 21 LEU D N 1
ATOM 939 C CA . LEU D 1 22 ? 21.204 -34.691 -7.009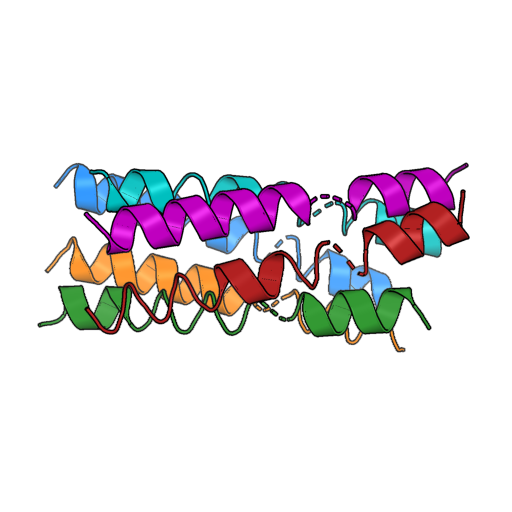 1.00 17.22 21 LEU D CA 1
ATOM 940 C C . LEU D 1 22 ? 20.580 -35.518 -8.135 1.00 21.42 21 LEU D C 1
ATOM 941 O O . LEU D 1 22 ? 20.064 -36.656 -7.855 1.00 19.96 21 LEU D O 1
ATOM 946 N N . LYS D 1 23 ? 20.569 -34.986 -9.356 1.00 22.54 22 LYS D N 1
ATOM 947 C CA . LYS D 1 23 ? 20.129 -35.747 -10.562 1.00 30.25 22 LYS D CA 1
ATOM 948 C C . LYS D 1 23 ? 20.920 -37.050 -10.672 1.00 29.35 22 LYS D C 1
ATOM 949 O O . LYS D 1 23 ? 20.286 -38.101 -10.936 1.00 30.78 22 LYS D O 1
ATOM 955 N N . GLU D 1 24 ? 22.242 -37.003 -10.496 1.00 27.10 23 GLU D N 1
ATOM 956 C CA . GLU D 1 24 ? 23.092 -38.209 -10.613 1.00 28.55 23 GLU D CA 1
ATOM 957 C C . GLU D 1 24 ? 22.669 -39.264 -9.562 1.00 26.21 23 GLU D C 1
ATOM 958 O O . GLU D 1 24 ? 22.605 -40.442 -9.883 1.00 28.29 23 GLU D O 1
ATOM 964 N N . ILE D 1 25 ? 22.399 -38.815 -8.355 1.00 25.27 24 ILE D N 1
ATOM 965 C CA . ILE D 1 25 ? 21.958 -39.681 -7.253 1.00 23.96 24 ILE D CA 1
ATOM 966 C C . ILE D 1 25 ? 20.633 -40.321 -7.635 1.00 25.23 24 ILE D C 1
ATOM 967 O O . ILE D 1 25 ? 20.471 -41.587 -7.538 1.00 26.37 24 ILE D O 1
ATOM 972 N N . ALA D 1 26 ? 19.688 -39.532 -8.078 1.00 22.86 25 ALA D N 1
ATOM 973 C CA . ALA D 1 26 ? 18.336 -40.036 -8.384 1.00 27.44 25 ALA D CA 1
ATOM 974 C C . ALA D 1 26 ? 18.428 -41.076 -9.491 1.00 26.59 25 ALA D C 1
ATOM 975 O O . ALA D 1 26 ? 17.761 -42.118 -9.406 1.00 30.75 25 ALA D O 1
ATOM 977 N N . GLN D 1 27 ? 19.240 -40.821 -10.503 1.00 30.93 26 GLN D N 1
ATOM 978 C CA . GLN D 1 27 ? 19.306 -41.729 -11.665 1.00 34.07 26 GLN D CA 1
ATOM 979 C C . GLN D 1 27 ? 20.025 -42.969 -11.199 1.00 35.22 26 GLN D C 1
ATOM 980 O O . GLN D 1 27 ? 19.653 -44.025 -11.747 1.00 42.22 26 GLN D O 1
ATOM 986 N N . GLY D 1 28 ? 20.962 -42.913 -10.261 1.00 33.87 27 GLY D N 1
ATOM 987 C CA . GLY D 1 28 ? 21.640 -44.111 -9.754 1.00 35.70 27 GLY D CA 1
ATOM 988 C C . GLY D 1 28 ? 20.705 -44.989 -8.956 1.00 39.03 27 GLY D C 1
ATOM 989 O O . GLY D 1 28 ? 20.942 -46.142 -8.915 1.00 46.56 27 GLY D O 1
ATOM 990 N N . LEU D 1 29 ? 19.670 -44.465 -8.350 1.00 49.50 28 LEU D N 1
ATOM 991 C CA . LEU D 1 29 ? 18.669 -45.305 -7.637 1.00 50.07 28 LEU D CA 1
ATOM 992 C C . LEU D 1 29 ? 17.744 -45.928 -8.675 1.00 64.43 28 LEU D C 1
ATOM 993 O O . LEU D 1 29 ? 17.260 -46.994 -8.364 1.00 85.53 28 LEU D O 1
ATOM 998 N N . LYS D 1 30 ? 17.447 -45.164 -9.746 1.00 70.09 29 LYS D N 1
ATOM 999 C CA . LYS D 1 30 ? 16.412 -45.383 -10.805 1.00 89.19 29 LYS D CA 1
ATOM 1000 C C . LYS D 1 30 ? 16.849 -44.690 -12.117 1.00 104.14 29 LYS D C 1
ATOM 1001 O O . LYS D 1 30 ? 16.422 -44.851 -13.300 1.00 99.90 29 LYS D O 1
ATOM 1010 N N . GLY 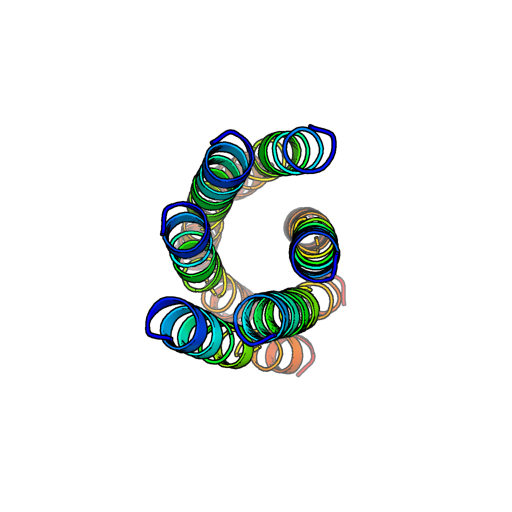E 1 2 ? 15.809 -4.747 -11.116 1.00 35.71 1 GLY E N 1
ATOM 1011 C CA . GLY E 1 2 ? 17.165 -4.607 -10.491 1.00 33.49 1 GLY E CA 1
ATOM 1012 C C . GLY E 1 2 ? 17.913 -5.941 -10.394 1.00 31.80 1 GLY E C 1
ATOM 1013 O O . GLY E 1 2 ? 17.308 -7.017 -10.341 1.00 31.68 1 GLY E O 1
ATOM 1014 N N . GLU E 1 3 ? 19.251 -5.846 -10.424 1.00 30.87 2 GLU E N 1
ATOM 1015 C CA . GLU E 1 3 ? 20.128 -7.030 -10.457 1.00 30.83 2 GLU E CA 1
ATOM 1016 C C . GLU E 1 3 ? 20.082 -7.788 -9.136 1.00 29.35 2 GLU E C 1
ATOM 1017 O O . GLU E 1 3 ? 20.342 -8.997 -9.153 1.00 26.69 2 GLU E O 1
ATOM 1023 N N . ILE E 1 4 ? 19.822 -7.156 -8.011 1.00 23.81 3 ILE E N 1
ATOM 1024 C CA . ILE E 1 4 ? 19.695 -7.879 -6.735 1.00 26.37 3 ILE E CA 1
ATOM 1025 C C . ILE E 1 4 ? 18.425 -8.750 -6.825 1.00 23.18 3 ILE E C 1
ATOM 1026 O O . ILE E 1 4 ? 18.485 -9.959 -6.512 1.00 23.54 3 ILE E O 1
ATOM 1031 N N . ALA E 1 5 ? 17.294 -8.195 -7.201 1.00 24.26 4 ALA E N 1
ATOM 1032 C CA . ALA E 1 5 ? 16.048 -8.959 -7.377 1.00 26.76 4 ALA E CA 1
ATOM 1033 C C . ALA E 1 5 ? 16.269 -10.101 -8.389 1.00 27.00 4 ALA E C 1
ATOM 1034 O O . ALA E 1 5 ? 15.816 -11.220 -8.150 1.00 26.25 4 ALA E O 1
ATOM 1036 N N . GLN E 1 6 ? 16.988 -9.866 -9.467 1.00 26.40 5 GLN E N 1
ATOM 1037 C CA . GLN E 1 6 ? 17.255 -10.871 -10.505 1.00 28.63 5 GLN E CA 1
ATOM 1038 C C . GLN E 1 6 ? 18.083 -11.999 -9.845 1.00 26.80 5 GLN E C 1
ATOM 1039 O O . GLN E 1 6 ? 17.757 -13.176 -10.091 1.00 26.68 5 GLN E O 1
ATOM 1045 N N . GLY E 1 7 ? 19.138 -11.676 -9.059 1.00 23.70 6 GLY E N 1
ATOM 1046 C CA . GLY E 1 7 ? 19.940 -12.688 -8.398 1.00 21.50 6 GLY E CA 1
ATOM 1047 C C . GLY E 1 7 ? 19.089 -13.487 -7.445 1.00 21.63 6 GLY E C 1
ATOM 1048 O O . GLY E 1 7 ? 19.238 -14.713 -7.395 1.00 21.50 6 GLY E O 1
ATOM 1049 N N . LEU E 1 8 ? 18.182 -12.882 -6.695 1.00 20.30 7 LEU E N 1
ATOM 1050 C CA . LEU E 1 8 ? 17.304 -13.589 -5.742 1.00 20.65 7 LEU E CA 1
ATOM 1051 C C . LEU E 1 8 ? 16.387 -14.519 -6.532 1.00 21.65 7 LEU E C 1
ATOM 1052 O O . LEU E 1 8 ? 16.173 -15.673 -6.093 1.00 21.06 7 LEU E O 1
ATOM 1057 N N . LYS E 1 9 ? 15.851 -14.085 -7.666 1.00 22.21 8 LYS E N 1
ATOM 1058 C CA . LYS E 1 9 ? 14.946 -14.955 -8.466 1.00 23.20 8 LYS E CA 1
ATOM 1059 C C . LYS E 1 9 ? 15.742 -16.125 -9.055 1.00 21.67 8 LYS E C 1
ATOM 1060 O O . LYS E 1 9 ? 15.192 -17.235 -9.129 1.00 22.68 8 LYS E O 1
ATOM 1066 N N . GLU E 1 10 ? 16.989 -15.911 -9.421 1.00 20.76 9 GLU E N 1
ATOM 1067 C CA . GLU E 1 10 ? 17.843 -16.996 -9.985 1.00 21.66 9 GLU E CA 1
ATOM 1068 C C . GLU E 1 10 ? 18.092 -18.006 -8.852 1.00 17.99 9 GLU E C 1
ATOM 1069 O O . GLU E 1 10 ? 18.096 -19.251 -9.121 1.00 22.44 9 GLU E O 1
ATOM 1075 N N . ILE E 1 11 ? 18.336 -17.522 -7.638 1.00 17.49 10 ILE E N 1
ATOM 1076 C CA . ILE E 1 11 ? 18.540 -18.421 -6.481 1.00 17.94 10 ILE E CA 1
ATOM 1077 C C . ILE E 1 11 ? 17.254 -19.192 -6.264 1.00 18.38 10 ILE E C 1
ATOM 1078 O O . ILE E 1 11 ? 17.304 -20.422 -6.071 1.00 16.63 10 ILE E O 1
ATOM 1083 N N . ALA E 1 12 ? 16.102 -18.568 -6.295 1.00 17.50 11 ALA E N 1
ATOM 1084 C CA . ALA E 1 12 ? 14.799 -19.256 -6.112 1.00 16.73 11 ALA E CA 1
ATOM 1085 C C . ALA E 1 12 ? 14.656 -20.355 -7.166 1.00 19.21 11 ALA E C 1
ATOM 1086 O O . ALA E 1 12 ? 14.250 -21.495 -6.777 1.00 18.04 11 ALA E O 1
ATOM 1088 N N . LYS E 1 13 ? 15.020 -20.083 -8.413 1.00 17.66 12 LYS E N 1
ATOM 1089 C CA . LYS E 1 13 ? 14.905 -21.089 -9.484 1.00 20.38 12 LYS E CA 1
ATOM 1090 C C . LYS E 1 13 ? 15.808 -22.280 -9.095 1.00 19.32 12 LYS E C 1
ATOM 1091 O O . LYS E 1 13 ? 15.371 -23.459 -9.223 1.00 19.07 12 LYS E O 1
ATOM 1095 N N . GLY E 1 14 ? 17.040 -22.015 -8.697 1.00 16.28 13 GLY E N 1
ATOM 1096 C CA . GLY E 1 14 ? 17.984 -23.061 -8.303 1.00 16.58 13 GLY E CA 1
ATOM 1097 C C . GLY E 1 14 ? 17.460 -23.865 -7.138 1.00 14.90 13 GLY E C 1
ATOM 1098 O O . GLY E 1 14 ? 17.604 -25.136 -7.129 1.00 15.33 13 GLY E O 1
ATOM 1099 N N . LEU E 1 15 ? 16.877 -23.248 -6.138 1.00 15.88 14 LEU E N 1
ATOM 1100 C CA . LEU E 1 15 ? 16.342 -23.936 -4.976 1.00 14.69 14 LEU E CA 1
ATOM 1101 C C . LEU E 1 15 ? 15.189 -24.848 -5.430 1.00 16.00 14 LEU E C 1
ATOM 1102 O O . LEU E 1 15 ? 15.055 -25.943 -4.925 1.00 15.90 14 LEU E O 1
ATOM 1107 N N . LYS E 1 16 ? 14.331 -24.352 -6.300 1.00 16.67 15 LYS E N 1
ATOM 1108 C CA . LYS E 1 16 ? 13.216 -25.198 -6.818 1.00 16.80 15 LYS E CA 1
ATOM 1109 C C . LYS E 1 16 ? 13.749 -26.401 -7.594 1.00 18.82 15 LYS E C 1
ATOM 1110 O O . LYS E 1 16 ? 13.156 -27.480 -7.504 1.00 18.02 15 LYS E O 1
ATOM 1116 N N . GLU E 1 17 ? 14.811 -26.248 -8.331 1.00 17.03 16 GLU E N 1
ATOM 1117 C CA . GLU E 1 17 ? 15.437 -27.349 -9.117 1.00 17.62 16 GLU E CA 1
ATOM 1118 C C . GLU E 1 17 ? 15.965 -28.356 -8.099 1.00 15.76 16 GLU E C 1
ATOM 1119 O O . GLU E 1 17 ? 15.799 -29.573 -8.312 1.00 16.59 16 GLU E O 1
ATOM 1125 N N . ILE E 1 18 ? 16.604 -27.907 -7.047 1.00 15.56 17 ILE E N 1
ATOM 1126 C CA . ILE E 1 18 ? 17.117 -28.763 -5.968 1.00 13.74 17 ILE E CA 1
ATOM 1127 C C . ILE E 1 18 ? 15.954 -29.502 -5.352 1.00 14.28 17 ILE E C 1
ATOM 1128 O O . ILE E 1 18 ? 16.042 -30.719 -5.105 1.00 15.41 17 ILE E O 1
ATOM 1133 N N . ALA E 1 19 ? 14.857 -28.833 -5.032 1.00 14.17 18 ALA E N 1
ATOM 1134 C CA . ALA E 1 19 ? 13.675 -29.467 -4.442 1.00 15.55 18 ALA E CA 1
ATOM 1135 C C . ALA E 1 19 ? 13.168 -30.602 -5.350 1.00 15.66 18 ALA E C 1
ATOM 1136 O O . ALA E 1 19 ? 12.848 -31.725 -4.835 1.00 17.79 18 ALA E O 1
ATOM 1150 N N . GLY E 1 21 ? 15.044 -32.356 -7.547 1.00 16.10 20 GLY E N 1
ATOM 1151 C CA . GLY E 1 21 ? 15.934 -33.497 -7.425 1.00 17.22 20 GLY E CA 1
ATOM 1152 C C . GLY E 1 21 ? 15.782 -34.249 -6.129 1.00 15.83 20 GLY E C 1
ATOM 1153 O O . GLY E 1 21 ? 15.810 -35.513 -6.151 1.00 16.81 20 GLY E O 1
ATOM 1154 N N . LEU E 1 22 ? 15.547 -33.570 -5.027 1.00 14.58 21 LEU E N 1
ATOM 1155 C CA . LEU E 1 22 ? 15.344 -34.257 -3.739 1.00 15.34 21 LEU E CA 1
ATOM 1156 C C . LEU E 1 22 ? 14.092 -35.142 -3.805 1.00 15.27 21 LEU E C 1
ATOM 1157 O O . LEU E 1 22 ? 14.081 -36.267 -3.265 1.00 17.16 21 LEU E O 1
ATOM 1162 N N . LYS E 1 23 ? 12.995 -34.598 -4.370 1.00 15.72 22 LYS E N 1
ATOM 1163 C CA . LYS E 1 23 ? 11.749 -35.364 -4.473 1.00 18.06 22 LYS E CA 1
ATOM 1164 C C . LYS E 1 23 ? 11.994 -36.585 -5.344 1.00 19.00 22 LYS E C 1
ATOM 1165 O O . LYS E 1 23 ? 11.448 -37.635 -5.018 1.00 19.69 22 LYS E O 1
ATOM 1171 N N . GLU E 1 24 ? 12.748 -36.474 -6.422 1.00 18.72 23 GLU E N 1
ATOM 1172 C CA . GLU E 1 24 ? 13.051 -37.654 -7.275 1.00 18.98 23 GLU E CA 1
ATOM 1173 C C . GLU E 1 24 ? 13.854 -38.684 -6.497 1.00 20.76 23 GLU E C 1
ATOM 1174 O O . GLU E 1 24 ? 13.624 -39.897 -6.687 1.00 21.42 23 GLU E O 1
ATOM 1180 N N . ILE E 1 25 ? 14.798 -38.269 -5.683 1.00 18.08 24 ILE E N 1
ATOM 1181 C CA . ILE E 1 25 ? 15.570 -39.170 -4.800 1.00 19.19 24 ILE E CA 1
ATOM 1182 C C . ILE E 1 25 ? 14.593 -39.879 -3.858 1.00 18.41 24 ILE E C 1
ATOM 1183 O O . ILE E 1 25 ? 14.642 -41.110 -3.724 1.00 20.41 24 ILE E O 1
ATOM 1188 N N . ALA E 1 26 ? 13.683 -39.123 -3.217 1.00 18.18 25 ALA E N 1
ATOM 1189 C CA . ALA E 1 26 ? 12.691 -39.721 -2.292 1.00 19.51 25 ALA E CA 1
ATOM 1190 C C . ALA E 1 26 ? 11.881 -40.800 -3.030 1.00 21.29 25 ALA E C 1
ATOM 1191 O O . ALA E 1 26 ? 11.665 -41.874 -2.479 1.00 26.39 25 ALA E O 1
ATOM 1193 N N . GLN E 1 27 ? 11.434 -40.502 -4.231 1.00 21.06 26 GLN E N 1
ATOM 1194 C CA . GLN E 1 27 ? 10.601 -41.418 -5.022 1.00 25.54 26 GLN E CA 1
ATOM 1195 C C . GLN E 1 27 ? 11.428 -42.677 -5.347 1.00 25.86 26 GLN E C 1
ATOM 1196 O O . GLN E 1 27 ? 10.838 -43.781 -5.319 1.00 32.56 26 GLN E O 1
ATOM 1202 N N . GLY E 1 28 ? 12.705 -42.545 -5.637 1.00 25.98 27 GLY E N 1
ATOM 1203 C CA . GLY E 1 28 ? 13.577 -43.665 -5.972 1.00 27.98 27 GLY E CA 1
ATOM 1204 C C . GLY E 1 28 ? 13.825 -44.546 -4.787 1.00 31.83 27 GLY E C 1
ATOM 1205 O O . GLY E 1 28 ? 14.054 -45.716 -4.983 1.00 39.69 27 GLY E O 1
ATOM 1206 N N . LEU E 1 29 ? 13.821 -44.019 -3.583 1.00 29.70 28 LEU E N 1
ATOM 1207 C CA . LEU E 1 29 ? 14.069 -44.808 -2.359 1.00 38.26 28 LEU E CA 1
ATOM 1208 C C . LEU E 1 29 ? 12.805 -45.585 -2.033 1.00 41.32 28 LEU E C 1
ATOM 1209 O O . LEU E 1 29 ? 12.930 -46.617 -1.522 1.00 48.29 28 LEU E O 1
ATOM 1214 N N . LYS E 1 30 ? 11.649 -45.035 -2.344 1.00 48.00 29 LYS E N 1
ATOM 1215 C CA . LYS E 1 30 ? 10.351 -45.633 -1.980 1.00 59.52 29 LYS E CA 1
ATOM 1216 C C . LYS E 1 30 ? 10.027 -46.694 -3.027 1.00 65.70 29 LYS E C 1
ATOM 1217 O O . LYS E 1 30 ? 9.461 -47.650 -2.640 1.00 76.38 29 LYS E O 1
ATOM 1223 N N . GLY E 1 31 ? 10.445 -46.532 -4.290 1.00 78.58 30 GLY E N 1
ATOM 1224 C CA . GLY E 1 31 ? 10.198 -47.486 -5.395 1.00 82.38 30 GLY E CA 1
ATOM 1225 C C . GLY E 1 31 ? 11.419 -48.349 -5.675 1.00 95.76 30 GLY E C 1
ATOM 1226 O O . GLY E 1 31 ? 12.037 -48.805 -4.700 1.00 97.04 30 GLY E O 1
ATOM 1230 N N . GLY F 1 2 ? 9.620 -3.888 -3.766 1.00 51.04 1 GLY F N 1
ATOM 1231 C CA . GLY F 1 2 ? 8.570 -4.881 -4.244 1.00 36.85 1 GLY F CA 1
ATOM 1232 C C . GLY F 1 2 ? 9.261 -6.060 -4.941 1.00 36.20 1 GLY F C 1
ATOM 1233 O O . GLY F 1 2 ? 8.949 -7.217 -4.603 1.00 35.98 1 GLY F O 1
ATOM 1234 N N . GLU F 1 3 ? 10.217 -5.820 -5.819 1.00 33.56 2 GLU F N 1
ATOM 1235 C CA . GLU F 1 3 ? 10.823 -6.913 -6.658 1.00 35.81 2 GLU F CA 1
ATOM 1236 C C . GLU F 1 3 ? 11.738 -7.789 -5.749 1.00 29.22 2 GLU F C 1
ATOM 1237 O O . GLU F 1 3 ? 11.916 -9.018 -5.922 1.00 28.25 2 GLU F O 1
ATOM 1243 N N . ILE F 1 4 ? 12.417 -7.134 -4.814 1.00 30.45 3 ILE F N 1
ATOM 1244 C CA . ILE F 1 4 ? 13.279 -7.837 -3.842 1.00 26.80 3 ILE F CA 1
ATOM 1245 C C . ILE F 1 4 ? 12.377 -8.704 -2.951 1.00 27.08 3 ILE F C 1
ATOM 1246 O O . ILE F 1 4 ? 12.704 -9.928 -2.761 1.00 24.93 3 ILE F O 1
ATOM 1251 N N . ALA F 1 5 ? 11.307 -8.165 -2.405 1.00 26.73 4 ALA F N 1
ATOM 1252 C CA . ALA F 1 5 ? 10.367 -8.966 -1.584 1.00 24.63 4 ALA F CA 1
ATOM 1253 C C . ALA F 1 5 ? 9.816 -10.158 -2.391 1.00 28.95 4 ALA F C 1
ATOM 1254 O O . ALA F 1 5 ? 9.723 -11.245 -1.866 1.00 27.72 4 ALA F O 1
ATOM 1256 N N . GLN F 1 6 ? 9.496 -9.972 -3.654 1.00 29.30 5 GLN F N 1
ATOM 1257 C CA . GLN F 1 6 ? 8.972 -11.058 -4.521 1.00 29.62 5 GLN F CA 1
ATOM 1258 C C . GLN F 1 6 ? 10.052 -12.141 -4.651 1.00 24.27 5 GLN F C 1
ATOM 1259 O O . GLN F 1 6 ? 9.713 -13.341 -4.553 1.00 24.75 5 GLN F O 1
ATOM 1265 N N . GLY F 1 7 ? 11.299 -11.761 -4.900 1.00 23.30 6 GLY F N 1
ATOM 1266 C CA . GLY F 1 7 ? 12.406 -12.733 -4.976 1.00 22.68 6 GLY F CA 1
ATOM 1267 C C . GLY F 1 7 ? 12.538 -13.525 -3.695 1.00 21.81 6 GLY F C 1
ATOM 1268 O O . GLY F 1 7 ? 12.716 -14.735 -3.742 1.00 21.38 6 GLY F O 1
ATOM 1269 N N . LEU F 1 8 ? 12.445 -12.872 -2.557 1.00 21.60 7 LEU F N 1
ATOM 1270 C CA . LEU F 1 8 ? 12.546 -13.508 -1.233 1.00 21.37 7 LEU F CA 1
ATOM 1271 C C . LEU F 1 8 ? 11.356 -14.462 -1.049 1.00 20.22 7 LEU F C 1
ATOM 1272 O O . LEU F 1 8 ? 11.535 -15.548 -0.495 1.00 21.33 7 LEU F O 1
ATOM 1277 N N A LYS F 1 9 ? 10.146 -14.093 -1.455 0.50 22.99 8 LYS F N 1
ATOM 1278 N N B LYS F 1 9 ? 10.185 -14.046 -1.535 0.50 23.02 8 LYS F N 1
ATOM 1279 C CA A LYS F 1 9 ? 8.977 -15.002 -1.321 0.50 21.75 8 LYS F CA 1
ATOM 1280 C CA B LYS F 1 9 ? 8.987 -14.913 -1.567 0.50 21.68 8 LYS F CA 1
ATOM 1281 C C A LYS F 1 9 ? 9.197 -16.263 -2.183 0.50 20.69 8 LYS F C 1
ATOM 1282 C C B LYS F 1 9 ? 9.295 -16.210 -2.336 0.50 22.18 8 LYS F C 1
ATOM 1283 O O A LYS F 1 9 ? 8.811 -17.402 -1.748 0.50 22.33 8 LYS F O 1
ATOM 1284 O O B LYS F 1 9 ? 8.949 -17.272 -1.835 0.50 22.16 8 LYS F O 1
ATOM 1295 N N A GLU F 1 10 ? 9.781 -16.089 -3.367 0.50 20.32 9 GLU F N 1
ATOM 1296 N N B GLU F 1 10 ? 9.870 -16.127 -3.527 0.50 22.61 9 GLU F N 1
ATOM 1297 C CA A GLU F 1 10 ? 10.020 -17.245 -4.248 0.50 20.82 9 GLU F CA 1
ATOM 1298 C CA B GLU F 1 10 ? 10.068 -17.328 -4.366 0.50 24.04 9 GLU F CA 1
ATOM 1299 C C A GLU F 1 10 ? 11.098 -18.146 -3.627 0.50 19.83 9 GLU F C 1
ATOM 1300 C C B GLU F 1 10 ? 11.148 -18.191 -3.697 0.50 21.44 9 GLU F C 1
ATOM 1301 O O A GLU F 1 10 ? 11.010 -19.371 -3.721 0.50 18.38 9 GLU F O 1
ATOM 1302 O O B GLU F 1 10 ? 11.089 -19.420 -3.797 0.50 21.22 9 GLU F O 1
ATOM 1313 N N . ILE F 1 11 ? 12.104 -17.559 -3.018 1.00 19.21 10 ILE F N 1
ATOM 1314 C CA . ILE F 1 11 ? 13.145 -18.298 -2.279 1.00 17.93 10 ILE F CA 1
ATOM 1315 C C . ILE F 1 11 ? 12.452 -19.097 -1.176 1.00 17.80 10 ILE F C 1
ATOM 1316 O O . ILE F 1 11 ? 12.762 -20.298 -1.014 1.00 17.52 10 ILE F O 1
ATOM 1321 N N . ALA F 1 12 ? 11.586 -18.460 -0.390 1.00 18.33 11 ALA F N 1
ATOM 1322 C CA . ALA F 1 12 ? 10.905 -19.158 0.705 1.00 20.60 11 ALA F CA 1
ATOM 1323 C C . ALA F 1 12 ? 10.131 -20.340 0.148 1.00 19.46 11 ALA F C 1
ATOM 1324 O O . ALA F 1 12 ? 10.121 -21.426 0.794 1.00 19.62 11 ALA F O 1
ATOM 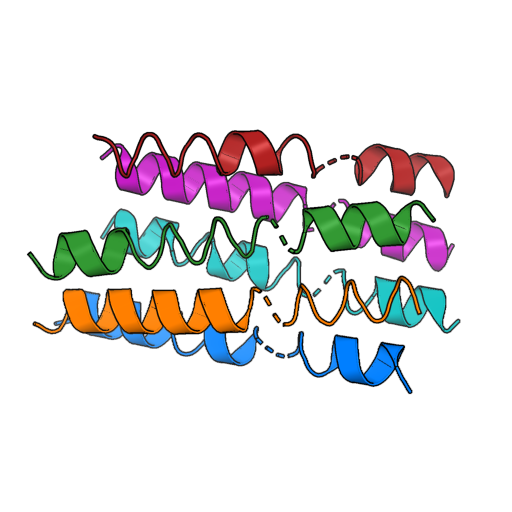1326 N N . LYS F 1 13 ? 9.446 -20.170 -0.977 1.00 19.39 12 LYS F N 1
ATOM 1327 C CA . LYS F 1 13 ? 8.689 -21.295 -1.594 1.00 18.36 12 LYS F CA 1
ATOM 1328 C C . LYS F 1 13 ? 9.663 -22.414 -1.921 1.00 18.06 12 LYS F C 1
ATOM 1329 O O . LYS F 1 13 ? 9.355 -23.608 -1.689 1.00 20.20 12 LYS F O 1
ATOM 1333 N N . GLY F 1 14 ? 10.796 -22.107 -2.528 1.00 17.58 13 GLY F N 1
ATOM 1334 C CA . GLY F 1 14 ? 11.801 -23.134 -2.876 1.00 18.03 13 GLY F CA 1
ATOM 1335 C C . GLY F 1 14 ? 12.280 -23.855 -1.626 1.00 15.09 13 GLY F C 1
ATOM 1336 O O . GLY F 1 14 ? 12.432 -25.106 -1.626 1.00 15.67 13 GLY F O 1
ATOM 1337 N N . LEU F 1 15 ? 12.542 -23.135 -0.539 1.00 15.06 14 LEU F N 1
ATOM 1338 C CA . LEU F 1 15 ? 13.006 -23.753 0.687 1.00 15.56 14 LEU F CA 1
ATOM 1339 C C . LEU F 1 15 ? 11.913 -24.653 1.274 1.00 15.75 14 LEU F C 1
ATOM 1340 O O . LEU F 1 15 ? 12.256 -25.688 1.863 1.00 15.11 14 LEU F O 1
ATOM 1345 N N . LYS F 1 16 ? 10.637 -24.239 1.222 1.00 16.19 15 LYS F N 1
ATOM 1346 C CA . LYS F 1 16 ? 9.540 -25.080 1.701 1.00 17.73 15 LYS F CA 1
ATOM 1347 C C . LYS F 1 16 ? 9.548 -26.412 0.908 1.00 16.11 15 LYS F C 1
ATOM 1348 O O . LYS F 1 16 ? 9.360 -27.501 1.497 1.00 18.35 15 LYS F O 1
ATOM 1354 N N A GLU F 1 17 ? 9.735 -26.329 -0.392 0.50 16.33 16 GLU F N 1
ATOM 1355 N N B GLU F 1 17 ? 9.760 -26.323 -0.370 0.50 16.16 16 GLU F N 1
ATOM 1356 C CA A GLU F 1 17 ? 9.730 -27.517 -1.279 0.50 15.66 16 GLU F CA 1
ATOM 1357 C CA B GLU F 1 17 ? 9.698 -27.540 -1.209 0.50 16.37 16 GLU F CA 1
ATOM 1358 C C A GLU F 1 17 ? 10.934 -28.407 -0.901 0.50 14.30 16 GLU F C 1
ATOM 1359 C C B GLU F 1 17 ? 10.968 -28.396 -0.994 0.50 14.84 16 GLU F C 1
ATOM 1360 O O A GLU F 1 17 ? 10.786 -29.645 -0.869 0.50 13.67 16 GLU F O 1
ATOM 1361 O O B GLU F 1 17 ? 10.913 -29.631 -1.113 0.50 17.30 16 GLU F O 1
ATOM 1372 N N . ILE F 1 18 ? 12.094 -27.798 -0.658 1.00 13.85 17 ILE F N 1
ATOM 1373 C CA . ILE F 1 18 ? 13.292 -28.535 -0.258 1.00 13.66 17 ILE F CA 1
ATOM 1374 C C . ILE F 1 18 ? 12.972 -29.277 1.048 1.00 13.01 17 ILE F C 1
ATOM 1375 O O . ILE F 1 18 ? 13.380 -30.450 1.188 1.00 13.77 17 ILE F O 1
ATOM 1380 N N . ALA F 1 19 ? 12.400 -28.635 2.028 1.00 13.74 18 ALA F N 1
ATOM 1381 C CA . ALA F 1 19 ? 12.128 -29.270 3.315 1.00 14.66 18 ALA F CA 1
ATOM 1382 C C . ALA F 1 19 ? 11.200 -30.489 3.115 1.00 14.87 18 ALA F C 1
ATOM 1383 O O . ALA F 1 19 ? 11.405 -31.561 3.747 1.00 16.56 18 ALA F O 1
ATOM 1397 N N . GLY F 1 21 ? 11.098 -32.297 0.587 1.00 17.57 20 GLY F N 1
ATOM 1398 C CA . GLY F 1 21 ? 11.773 -33.386 -0.239 1.00 14.25 20 GLY F CA 1
ATOM 1399 C C . GLY F 1 21 ? 12.680 -34.070 0.771 1.00 15.39 20 GLY F C 1
ATOM 1400 O O . GLY F 1 21 ? 12.828 -35.337 0.757 1.00 15.34 20 GLY F O 1
ATOM 1401 N N . LEU F 1 22 ? 13.295 -33.330 1.658 1.00 14.92 21 LEU F N 1
ATOM 1402 C CA . LEU F 1 22 ? 14.145 -33.912 2.683 1.00 14.08 21 LEU F CA 1
ATOM 1403 C C . LEU F 1 22 ? 13.343 -34.795 3.631 1.00 13.69 21 LEU F C 1
ATOM 1404 O O . LEU F 1 22 ? 13.863 -35.843 4.081 1.00 15.82 21 LEU F O 1
ATOM 1409 N N A LYS F 1 23 ? 12.153 -34.392 4.024 0.50 15.11 22 LYS F N 1
ATOM 1410 N N B LYS F 1 23 ? 12.150 -34.363 4.001 0.50 14.86 22 LYS F N 1
ATOM 1411 C CA A LYS F 1 23 ? 11.333 -35.228 4.936 0.50 16.34 22 LYS F CA 1
ATOM 1412 C CA B LYS F 1 23 ? 11.222 -35.117 4.867 0.50 16.53 22 LYS F CA 1
ATOM 1413 C C A LYS F 1 23 ? 11.000 -36.546 4.213 0.50 16.81 22 LYS F C 1
ATOM 1414 C C B LYS F 1 23 ? 10.957 -36.484 4.222 0.50 16.77 22 LYS F C 1
ATOM 1415 O O A LYS F 1 23 ? 11.072 -37.623 4.851 0.50 18.81 22 LYS F O 1
ATOM 1416 O O B LYS F 1 23 ? 11.045 -37.486 4.910 0.50 20.05 22 LYS F O 1
ATOM 1427 N N . GLU F 1 24 ? 10.670 -36.471 2.916 1.00 16.43 23 GLU F N 1
ATOM 1428 C CA . GLU F 1 24 ? 10.321 -37.685 2.174 1.00 17.75 23 GLU F CA 1
ATOM 1429 C C . GLU F 1 24 ? 11.567 -38.557 2.035 1.00 16.77 23 GLU F C 1
ATOM 1430 O O . GLU F 1 24 ? 11.439 -39.835 2.106 1.00 18.83 23 GLU F O 1
ATOM 1436 N N . ILE F 1 25 ? 12.736 -37.994 1.830 1.00 15.16 24 ILE F N 1
ATOM 1437 C CA . ILE F 1 25 ? 14.005 -38.752 1.787 1.00 14.85 24 ILE F CA 1
ATOM 1438 C C . ILE F 1 25 ? 14.209 -39.436 3.130 1.00 17.45 24 ILE F C 1
ATOM 1439 O O . ILE F 1 25 ? 14.505 -40.666 3.171 1.00 19.85 24 ILE F O 1
ATOM 1444 N N . ALA F 1 26 ? 14.071 -38.718 4.243 1.00 17.74 25 ALA F N 1
ATOM 1445 C CA . ALA F 1 26 ? 14.305 -39.317 5.567 1.00 18.17 25 ALA F CA 1
ATOM 1446 C C . ALA F 1 26 ? 13.344 -40.495 5.771 1.00 23.03 25 ALA F C 1
ATOM 1447 O O . ALA F 1 26 ? 13.812 -41.519 6.301 1.00 22.59 25 ALA F O 1
ATOM 1449 N N . GLN F 1 27 ? 12.099 -40.364 5.371 1.00 22.30 26 GLN F N 1
ATOM 1450 C CA . GLN F 1 27 ? 11.113 -41.461 5.495 1.00 25.64 26 GLN F CA 1
ATOM 1451 C C . GLN F 1 27 ? 11.596 -42.663 4.666 1.00 26.17 26 GLN F C 1
ATOM 1452 O O . GLN F 1 27 ? 11.462 -43.839 5.162 1.00 30.77 26 GLN F O 1
ATOM 1458 N N . GLY F 1 28 ? 12.062 -42.417 3.458 1.00 23.62 27 GLY F N 1
ATOM 1459 C CA . GLY F 1 28 ? 12.539 -43.486 2.566 1.00 26.85 27 GLY F CA 1
ATOM 1460 C C . GLY F 1 28 ? 13.786 -44.163 3.086 1.00 25.74 27 GLY F C 1
ATOM 1461 O O . GLY F 1 28 ? 13.968 -45.351 2.819 1.00 32.29 27 GLY F O 1
ATOM 1462 N N . LEU F 1 29 ? 14.615 -43.450 3.847 1.00 27.15 28 LEU F N 1
ATOM 1463 C CA . LEU F 1 29 ? 15.863 -44.062 4.369 1.00 30.06 28 LEU F CA 1
ATOM 1464 C C . LEU F 1 29 ? 15.546 -44.927 5.570 1.00 36.34 28 LEU F C 1
ATOM 1465 O O . LEU F 1 29 ? 16.273 -45.872 5.781 1.00 44.85 28 LEU F O 1
ATOM 1470 N N . LYS F 1 30 ? 14.495 -44.615 6.290 1.00 38.51 29 LYS F N 1
ATOM 1471 C CA . LYS F 1 30 ? 14.092 -45.346 7.494 1.00 45.68 29 LYS F CA 1
ATOM 1472 C C . LYS F 1 30 ? 13.323 -46.577 7.037 1.00 60.73 29 LYS F C 1
ATOM 1473 O O . LYS F 1 30 ? 13.511 -47.595 7.651 1.00 82.52 29 LYS F O 1
ATOM 1479 N N . GLY F 1 31 ? 12.554 -46.504 5.944 1.00 66.60 30 GLY F N 1
ATOM 1480 C CA . GLY F 1 31 ? 11.788 -47.623 5.352 1.00 74.66 30 GLY F CA 1
ATOM 1481 C C . GLY F 1 31 ? 12.704 -48.723 4.829 1.00 83.95 30 GLY F C 1
ATOM 1482 O O . GLY F 1 31 ? 12.438 -49.870 5.179 1.00 78.70 30 GLY F O 1
#

Solvent-accessible surface area: 9042 Å² total

Sequence (173 aa):
GEIAQGLKEIAKKGLKEIAGLKKEIAQGLKGGGEEIAQGLKEIAKGLKEIAGLKEEIAQQGLKGGEIAQGLKEEIAKKGLKKEEIAGLKEIAQGLKGGEIAQQGLKEEIAKGLKEEIAGLKEIAQGLKGEIAQGLKEIAKGLKEIAGLKEIAQGLKGGEIAQGLKKEEIAKGLKEEIAGLKKEIAQGLKG

Foldseek 3Di:
DVVVVVVVVVVVVVVVVCVVVVVVVVVVD/DVVVVVVVVVVVVVVVVCVVVVVVVVVVD/DVVVVVVVVVVVVVVVVVVVVVVVVVVVD/DVVVVVVVVVVVVVVVVCCVVVVVVVVD/DVVVVVVVVVVVVVVVVCVVVVVVVVVVD/DVVVVVVVVVVVVVVVVVVVVVVVVVVVD

B-factor: mean 30.67, std 16.1, range [9.75, 121.5]

Radius of gyration: 16.03 Å; Cα contacts (8 Å, |Δi|>4): 278; chains: 6; bounding box: 26×50×28 Å

Secondary structure (DSSP, 8-state):
-HHHHHHHHHHHHHHHH--HHHHHHHHH-/-HHHHHHHHHHHHHHHH--HHHHHHHHH-/-HHHHHHHHHHHHHHHH--HHHHHHHHH-/-HHHHHHHHHHHHHHHH--HHHHHHHH-/-HHHHHHHHHHHHHHHH--HHHHHHHHH-/-HHHHHHHHHHHHHHHH--HHHHHHHHH-